Protein 5LQ6 (pdb70)

Radius of gyration: 16.01 Å; Cα contacts (8 Å, |Δi|>4): 354; chains: 1; bounding box: 42×37×43 Å

B-factor: mean 22.97, std 10.76, range [9.56, 71.54]

Solvent-accessible surface area: 10075 Å² total; per-residue (Å²): 74,35,137,71,0,84,68,68,15,66,32,194,132,58,95,126,134,46,37,98,25,10,130,139,0,96,107,22,14,29,63,146,167,25,72,140,96,11,46,91,89,23,0,64,97,0,1,160,65,0,84,83,17,6,3,4,3,0,0,0,5,5,0,1,87,60,40,74,27,19,0,16,24,176,60,67,19,24,20,0,3,106,8,1,14,36,88,96,8,120,94,19,206,51,31,110,30,4,53,76,0,47,153,53,0,59,71,53,33,99,110,144,151,78,33,21,0,0,0,6,0,74,38,1,70,8,81,186,127,21,89,28,92,5,1,0,0,0,3,10,1,31,59,210,134,120,186,53,66,15,11,2,0,3,2,84,44,102,97,53,25,15,5,54,48,133,78,2,89,143,40,29,61,118,46,20,70,6,52,0,4,22,60,157

InterPro domains:
  IPR008834 Salmonella plasmid virulence SpvD [NF011786] (1-216)
  IPR008834 Salmonella plasmid virulence SpvD [PF05563] (1-212)

Organism: Salmonella typhimurium (strain LT2 / SGSC1412 / ATCC 700720) (NCBI:txid99287)

Foldseek 3Di:
DVVQLVCVLPDPPDDVVCVVVSVQLVQFKFFDAADPQDDPVLLVVLLQLAEQQLLSALQSQLCVVVNHSTMHTCHDNQVSCCNSPVGRFDKDDWDQAVVRVFVVQLVCCVVPVDFKKKKWKQQFQDPPVGTHIGIWMWGWHDDPPDDTGIFTARSPVVVPRTDDSVRRRVRDDSPIIMMIGHHD

Secondary structure (DSSP, 8-state):
-HHHHHHHHT-S-S-GGGHHHHHHHHHHEEE----SS--HHHHHHHHHHH--HHHHHHHHHHHHHHTS--EEE---HHHHHHHHHSSPPPBPPPBS-HHHHHHHHHHHHHHH---EEEEEEEEEEETTTEEEEEEEEEEEE--TTS--EEEEE-TT-TT-SS--HHHHHTT--S---EEEE---

Sequence (184 aa):
SSQDIISRINSKNNINNNNDSNEVKRIKDALSIELYPQNLSRDNLKQQMARYVNNCVLLSSACLHYNIHHRQDILSSKLDSAIVDKIIIIFGHELNQSYSSLNSIDEVEKEILNNRYDIKRESSFIISAENYIAPIIGESRHDFNAVVIISSEYDKKPPYVQFIDSWKTSNILPSLQEIKKHFSSSGEFYVVRAYD

Structure (mmCIF, N/CA/C/O backbone):
data_5LQ6
#
_entry.id   5LQ6
#
_cell.length_a   43.700
_cell.length_b   51.810
_cell.length_c   47.270
_cell.angle_alpha   90.00
_cell.angle_beta   107.41
_cell.angle_gamma   90.00
#
_symmetry.space_group_name_H-M   'P 1 21 1'
#
loop_
_entity.id
_entity.type
_entity.pdbx_description
1 polymer 'Virulence protein vsdE'
2 non-polymer 'SODIUM ION'
3 water water
#
loop_
_atom_site.group_PDB
_atom_site.id
_atom_site.type_symbol
_atom_site.label_atom_id
_atom_site.label_alt_id
_atom_site.label_comp_id
_atom_site.label_asym_id
_atom_site.label_entity_id
_atom_site.label_seq_id
_atom_site.pdbx_PDB_ins_code
_atom_site.Cartn_x
_atom_site.Cartn_y
_atom_site.Cartn_z
_atom_site.occupancy
_atom_site.B_iso_or_equiv
_atom_site.auth_seq_id
_atom_site.auth_comp_id
_atom_site.auth_asym_id
_atom_site.auth_atom_id
_atom_site.pdbx_PDB_model_num
ATOM 1 N N . SER A 1 11 ? 26.785 44.346 7.923 1.00 39.34 8 SER A N 1
ATOM 2 C CA . SER A 1 11 ? 25.891 43.831 9.002 1.00 37.83 8 SER A CA 1
ATOM 3 C C . SER A 1 11 ? 26.305 42.466 9.532 1.00 35.16 8 SER A C 1
ATOM 4 O O . SER A 1 11 ? 26.268 42.242 10.748 1.00 36.90 8 SER A O 1
ATOM 7 N N . SER A 1 12 ? 26.630 41.515 8.649 1.00 33.31 9 SER A N 1
ATOM 8 C CA . SER A 1 12 ? 26.962 40.165 9.124 1.00 29.71 9 SER A CA 1
ATOM 9 C C . SER A 1 12 ? 28.239 40.191 9.970 1.00 29.82 9 SER A C 1
ATOM 10 O O . SER A 1 12 ? 28.396 39.380 10.857 1.00 28.37 9 SER A O 1
ATOM 13 N N . GLN A 1 13 ? 29.154 41.117 9.671 1.00 30.39 10 GLN A N 1
ATOM 14 C CA . GLN A 1 13 ? 30.334 41.259 10.507 1.00 31.75 10 GLN A CA 1
ATOM 15 C C . GLN A 1 13 ? 29.998 41.790 11.882 1.00 29.78 10 GLN A C 1
ATOM 16 O O . GLN A 1 13 ? 30.661 41.408 12.848 1.00 27.04 10 GLN A O 1
ATOM 22 N N . ASP A 1 14 ? 28.985 42.655 11.985 1.00 24.19 11 ASP A N 1
ATOM 23 C CA . ASP A 1 14 ? 28.465 43.054 13.318 1.00 24.07 11 ASP A CA 1
ATOM 24 C C . ASP A 1 14 ? 27.864 41.912 14.123 1.00 20.35 11 ASP A C 1
ATOM 25 O O . ASP A 1 14 ? 27.989 41.859 15.344 1.00 19.06 11 ASP A O 1
ATOM 30 N N . ILE A 1 15 ? 27.221 40.967 13.449 1.00 18.26 12 ILE A N 1
ATOM 31 C CA . ILE A 1 15 ? 26.755 39.725 14.099 1.00 17.88 12 ILE A CA 1
ATOM 32 C C . ILE A 1 15 ? 27.929 38.950 14.693 1.00 18.45 12 ILE A C 1
ATOM 33 O O . ILE A 1 15 ? 27.904 38.456 15.812 1.00 17.61 12 ILE A O 1
ATOM 38 N N . ILE A 1 16 ? 28.974 38.824 13.885 1.00 20.71 13 ILE A N 1
ATOM 39 C CA . ILE A 1 16 ? 30.165 38.094 14.306 1.00 20.78 13 ILE A CA 1
ATOM 40 C C . ILE A 1 16 ? 30.813 38.752 15.516 1.00 17.28 13 ILE A C 1
ATOM 41 O O . ILE A 1 16 ? 31.162 38.054 16.470 1.00 18.44 13 ILE A O 1
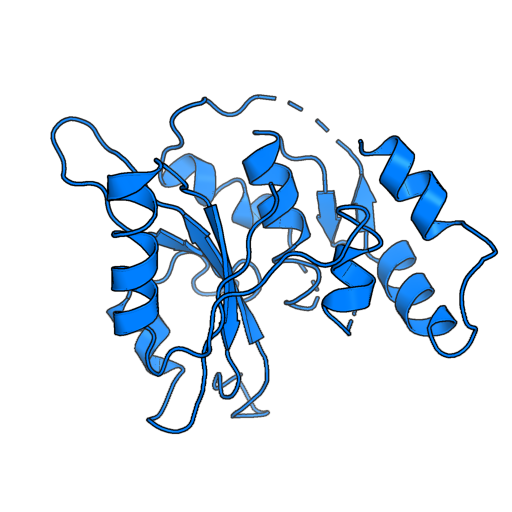ATOM 46 N N . SER A 1 17 ? 30.853 40.057 15.530 1.00 18.60 14 SER A N 1
ATOM 47 C CA . SER A 1 17 ? 31.438 40.763 16.666 1.00 17.90 14 SER A CA 1
ATOM 48 C C . SER A 1 17 ? 30.594 40.537 17.924 1.00 16.88 14 SER A C 1
ATOM 49 O O . SER A 1 17 ? 31.103 40.255 18.998 1.00 16.85 14 SER A O 1
ATOM 52 N N . ARG A 1 18 ? 29.279 40.650 17.773 1.00 15.45 15 ARG A N 1
ATOM 53 C CA . ARG A 1 18 ? 28.400 40.470 18.963 1.00 13.91 15 ARG A CA 1
ATOM 54 C C . ARG A 1 18 ? 28.438 39.081 19.528 1.00 16.35 15 ARG A C 1
ATOM 55 O O . ARG A 1 18 ? 28.531 38.890 20.733 1.00 17.09 15 ARG A O 1
ATOM 63 N N . ILE A 1 19 ? 28.378 38.079 18.647 1.00 15.64 16 ILE A N 1
ATOM 64 C CA . ILE A 1 19 ? 28.312 36.702 19.065 1.00 16.58 16 ILE A CA 1
ATOM 65 C C . ILE A 1 19 ? 29.599 36.223 19.759 1.00 17.91 16 ILE A C 1
ATOM 66 O O . ILE A 1 19 ? 29.591 35.341 20.614 1.00 21.21 16 ILE A O 1
ATOM 71 N N . ASN A 1 20 ? 30.730 36.8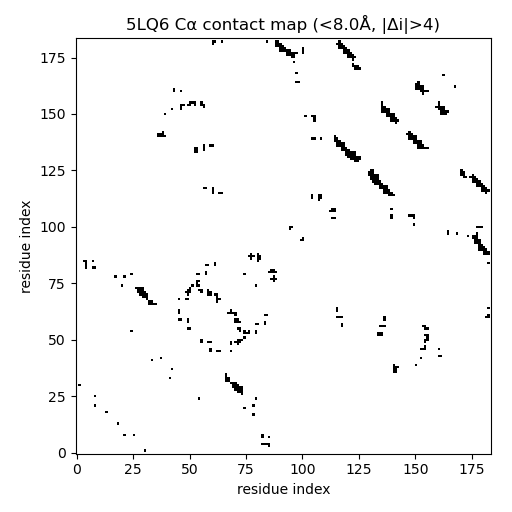56 19.429 1.00 16.44 17 ASN A N 1
ATOM 72 C CA . ASN A 1 20 ? 31.991 36.500 20.053 1.00 16.63 17 ASN A CA 1
ATOM 73 C C . ASN A 1 20 ? 32.413 37.406 21.207 1.00 17.71 17 ASN A C 1
ATOM 74 O O . ASN A 1 20 ? 33.482 37.240 21.785 1.00 18.89 17 ASN A O 1
ATOM 79 N N . SER A 1 21 ? 31.560 38.389 21.556 1.00 17.54 18 SER A N 1
ATOM 80 C CA . SER 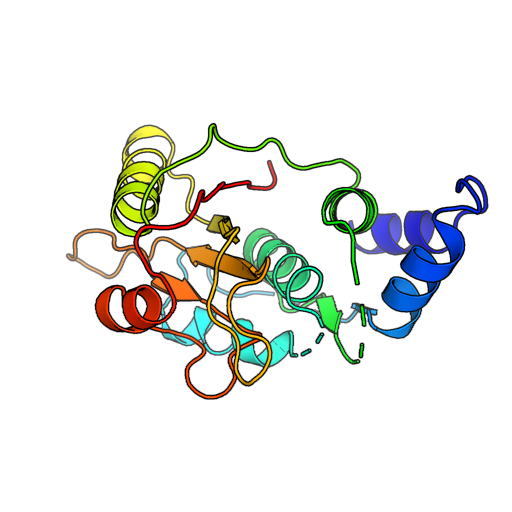A 1 21 ? 31.995 39.387 22.535 1.00 18.33 18 SER A CA 1
ATOM 81 C C . SER A 1 21 ? 32.069 38.841 23.955 1.00 19.30 18 SER A C 1
ATOM 82 O O . SER A 1 21 ? 31.377 37.914 24.296 1.00 19.21 18 SER A O 1
ATOM 85 N N . LYS A 1 22 ? 32.909 39.479 24.753 1.00 19.56 19 LYS A N 1
ATOM 86 C CA . LYS A 1 22 ? 33.109 39.045 26.124 1.00 22.13 19 LYS A CA 1
ATOM 87 C C . LYS A 1 22 ? 32.143 39.766 27.067 1.00 22.10 19 LYS A C 1
ATOM 88 O O . LYS A 1 22 ? 31.979 39.316 28.213 1.00 22.25 19 LYS A O 1
ATOM 94 N N . ASN A 1 23 ? 31.494 40.826 26.584 1.00 18.67 20 ASN A N 1
ATOM 95 C CA A ASN A 1 23 ? 30.545 41.654 27.341 0.53 18.28 20 ASN A CA 1
ATOM 96 C CA B ASN A 1 23 ? 30.579 41.620 27.374 0.47 19.03 20 ASN A CA 1
ATOM 97 C C . ASN A 1 23 ? 29.169 41.015 27.374 1.00 18.11 20 ASN A C 1
ATOM 98 O O . ASN A 1 23 ? 28.198 41.548 26.828 1.00 18.74 20 ASN A O 1
ATOM 107 N N . ILE A 1 24 ? 29.078 39.856 28.023 1.00 18.53 21 ILE A N 1
ATOM 108 C CA . ILE A 1 24 ? 27.857 39.078 28.083 1.00 19.66 21 ILE A CA 1
ATOM 109 C C . ILE A 1 24 ? 27.653 38.590 29.504 1.00 20.61 21 ILE A C 1
ATOM 110 O O . ILE A 1 24 ? 28.563 38.081 30.105 1.00 21.55 21 ILE A O 1
ATOM 115 N N . ASN A 1 25 ? 26.443 38.792 30.029 1.00 20.13 22 ASN A N 1
ATOM 116 C CA . ASN A 1 25 ? 26.081 38.249 31.329 1.00 22.46 22 ASN A CA 1
ATOM 117 C C . ASN A 1 25 ? 26.235 36.725 31.249 1.00 24.62 22 ASN A C 1
ATOM 118 O O . ASN A 1 25 ? 25.701 36.130 30.334 1.00 22.13 22 ASN A O 1
ATOM 123 N N . ASN A 1 26 ? 26.961 36.107 32.175 1.00 25.34 23 ASN A N 1
ATOM 124 C CA A ASN A 1 26 ? 27.155 34.668 32.034 0.43 29.93 23 ASN A CA 1
ATOM 125 C CA B ASN A 1 26 ? 27.167 34.654 32.143 0.57 30.03 23 ASN A CA 1
ATOM 126 C C . ASN A 1 26 ? 25.862 33.858 32.202 1.00 30.20 23 ASN A C 1
ATOM 127 O O . ASN A 1 26 ? 25.816 32.719 31.771 1.00 32.70 23 ASN A O 1
ATOM 136 N N . ASN A 1 27 ? 24.794 34.452 32.726 1.00 27.85 24 ASN A N 1
ATOM 137 C CA . ASN A 1 27 ? 23.457 33.799 32.644 1.00 29.24 24 ASN A CA 1
ATOM 138 C C . ASN A 1 27 ? 22.979 33.604 31.187 1.00 32.69 24 ASN A C 1
ATOM 139 O O . ASN A 1 27 ? 22.089 32.791 30.909 1.00 34.39 24 ASN A O 1
ATOM 144 N N . ASP A 1 28 ? 23.577 34.355 30.268 1.00 28.18 25 ASP A N 1
ATOM 145 C CA . ASP A 1 28 ? 23.256 34.269 28.838 1.00 29.02 25 ASP A CA 1
ATOM 146 C C . ASP A 1 28 ? 24.284 33.487 28.023 1.00 32.32 25 ASP A C 1
ATOM 147 O O . ASP A 1 28 ? 24.051 33.248 26.822 1.00 28.15 25 ASP A O 1
ATOM 152 N N . SER A 1 29 ? 25.383 33.088 28.659 1.00 33.19 26 SER A N 1
ATOM 153 C CA . SER A 1 29 ? 26.520 32.446 28.007 1.00 38.24 26 SER A CA 1
ATOM 154 C C . SER A 1 29 ? 26.166 31.179 27.235 1.00 38.51 26 SER A C 1
ATOM 155 O O . SER A 1 29 ? 26.577 31.019 26.074 1.00 38.41 26 SER A O 1
ATOM 158 N N . ASN A 1 30 ? 25.387 30.295 27.855 1.00 39.51 27 ASN A N 1
ATOM 159 C CA . ASN A 1 30 ? 25.134 29.013 27.221 1.00 45.66 27 ASN A CA 1
ATOM 160 C C . ASN A 1 30 ? 24.267 29.216 25.999 1.00 41.42 27 ASN A C 1
ATOM 161 O O . ASN A 1 30 ? 24.535 28.647 24.947 1.00 40.71 27 ASN A O 1
ATOM 166 N N . GLU A 1 31 ? 23.249 30.061 26.150 1.00 36.65 28 GLU A N 1
ATOM 167 C CA . GLU A 1 31 ? 22.392 30.463 25.062 1.00 34.82 28 GLU A CA 1
ATOM 168 C C . GLU A 1 31 ? 23.146 31.061 23.874 1.00 30.54 28 GLU A C 1
ATOM 169 O O . GLU A 1 31 ? 22.893 30.711 22.722 1.00 27.52 28 GLU A O 1
ATOM 175 N N . VAL A 1 32 ? 24.046 31.988 24.153 1.00 25.30 29 VAL A N 1
ATOM 176 C CA . VAL A 1 32 ? 24.854 32.583 23.096 1.00 24.61 29 VAL A CA 1
ATOM 177 C C . VAL A 1 32 ? 25.725 31.532 22.424 1.00 25.54 29 VAL A C 1
ATOM 178 O O . VAL A 1 32 ? 25.927 31.566 21.196 1.00 23.60 29 VAL A O 1
ATOM 182 N N . LYS A 1 33 ? 26.247 30.597 23.232 1.00 27.91 30 LYS A N 1
ATOM 183 C CA . LYS A 1 33 ? 27.005 29.479 22.678 1.00 31.12 30 LYS A CA 1
ATOM 184 C C . LYS A 1 33 ? 26.183 28.571 21.774 1.00 26.85 30 LYS A C 1
ATOM 185 O O . LYS A 1 33 ? 26.666 28.168 20.698 1.00 28.67 30 LYS A O 1
ATOM 191 N N . ARG A 1 34 ? 24.980 28.229 22.202 1.00 27.19 31 ARG A N 1
ATOM 192 C CA . ARG A 1 34 ? 24.059 27.446 21.367 1.00 30.31 31 ARG A CA 1
ATOM 193 C C . ARG A 1 34 ? 23.764 28.171 20.056 1.00 29.33 31 ARG A C 1
ATOM 194 O O . ARG A 1 34 ? 23.776 27.565 18.963 1.00 28.35 31 ARG A O 1
ATOM 202 N N . ILE A 1 35 ? 23.571 29.490 20.141 1.00 26.25 32 ILE A N 1
ATOM 203 C CA . ILE A 1 35 ? 23.372 30.262 18.928 1.00 23.94 32 ILE A CA 1
ATOM 204 C C . ILE A 1 35 ? 24.591 30.243 18.020 1.00 23.90 32 ILE A C 1
ATOM 205 O O . ILE A 1 35 ? 24.466 30.021 16.795 1.00 24.28 32 ILE A O 1
ATOM 210 N N . LYS A 1 36 ? 25.780 30.479 18.581 1.00 22.79 33 LYS A N 1
ATOM 211 C CA . LYS A 1 36 ? 27.026 30.500 17.814 1.00 26.68 33 LYS A CA 1
ATOM 212 C C . LYS A 1 36 ? 27.282 29.169 17.124 1.00 26.84 33 LYS A C 1
ATOM 213 O O . LYS A 1 36 ? 27.760 29.147 15.989 1.00 29.46 33 LYS A O 1
ATOM 219 N N . ASP A 1 37 ? 27.000 28.092 17.824 1.00 25.01 34 ASP A N 1
ATOM 220 C CA . ASP A 1 37 ? 27.178 26.759 17.269 1.00 31.45 34 ASP A CA 1
ATOM 221 C C . ASP A 1 37 ? 26.256 26.498 16.070 1.00 30.98 34 ASP A C 1
ATOM 222 O O . ASP A 1 37 ? 26.647 25.828 15.099 1.00 31.97 34 ASP A O 1
ATOM 227 N N . ALA A 1 38 ? 25.022 26.996 16.174 1.00 28.69 35 ALA A N 1
ATOM 228 C CA . ALA A 1 38 ? 24.020 26.724 15.154 1.00 26.08 35 ALA A CA 1
ATOM 229 C C . ALA A 1 38 ? 24.136 27.643 13.959 1.00 25.07 35 ALA A C 1
ATOM 230 O O . ALA A 1 38 ? 23.773 27.276 12.859 1.00 28.11 35 ALA A O 1
ATOM 232 N N . LEU A 1 39 ? 24.577 28.855 14.158 1.00 22.41 36 LEU A N 1
ATOM 233 C CA . LEU A 1 39 ? 24.437 29.866 13.111 1.00 23.07 36 LEU A CA 1
ATOM 234 C C . LEU A 1 39 ? 25.519 29.776 12.078 1.00 25.12 36 LEU A C 1
ATOM 235 O O . LEU A 1 39 ? 26.695 29.633 12.438 1.00 29.18 36 LEU A O 1
ATOM 240 N N . SER A 1 40 ? 25.145 29.774 10.796 1.00 23.98 37 SER A N 1
ATOM 241 C CA . SER A 1 40 ? 26.046 29.916 9.659 1.00 27.18 37 SER A CA 1
ATOM 242 C C . SER A 1 40 ? 25.831 31.232 8.913 1.00 27.36 37 SER A C 1
ATOM 243 O O . SER A 1 40 ? 24.681 31.661 8.663 1.00 21.82 37 SER A O 1
ATOM 246 N N . ILE A 1 41 ? 26.924 31.821 8.457 1.00 24.71 38 ILE A N 1
ATOM 247 C CA . ILE A 1 41 ? 26.927 33.024 7.682 1.00 27.74 38 ILE A CA 1
ATOM 248 C C . ILE A 1 41 ? 27.584 32.715 6.364 1.00 33.77 38 ILE A C 1
ATOM 249 O O . ILE A 1 41 ? 28.765 32.319 6.319 1.00 30.57 38 ILE A O 1
ATOM 254 N N . GLU A 1 42 ? 26.829 32.849 5.284 1.00 31.47 39 GLU A N 1
ATOM 255 C CA . GLU A 1 42 ? 27.377 32.701 3.952 1.00 38.07 39 GLU A CA 1
ATOM 256 C C . GLU A 1 42 ? 27.765 34.077 3.434 1.00 43.41 39 GLU A C 1
ATOM 257 O O . GLU A 1 42 ? 26.871 34.924 3.264 1.00 45.40 39 GLU A O 1
ATOM 263 N N . LEU A 1 48 ? 21.223 38.622 -5.484 1.00 39.27 45 LEU A N 1
ATOM 264 C CA . LEU A 1 48 ? 20.070 38.973 -4.665 1.00 38.43 45 LEU A CA 1
ATOM 265 C C . LEU A 1 48 ? 18.769 38.359 -5.175 1.00 37.23 45 LEU A C 1
ATOM 266 O O . LEU A 1 48 ? 18.589 38.144 -6.379 1.00 37.69 45 LEU A O 1
ATOM 271 N N . TYR A 1 49 ? 17.840 38.105 -4.256 1.00 26.24 46 TYR A N 1
ATOM 272 C CA . TYR A 1 49 ? 16.448 37.982 -4.627 1.00 22.21 46 TYR A CA 1
ATOM 273 C C . TYR A 1 49 ? 15.897 39.333 -5.109 1.00 23.03 46 TYR A C 1
ATOM 274 O O . TYR A 1 49 ? 16.360 40.413 -4.694 1.00 22.69 46 TYR A O 1
ATOM 283 N N . PRO A 1 50 ? 14.838 39.285 -5.938 1.00 23.44 47 PRO A N 1
ATOM 284 C CA . PRO A 1 50 ? 14.202 40.511 -6.401 1.00 23.14 47 PRO A CA 1
ATOM 285 C C . PRO A 1 50 ? 13.619 41.377 -5.288 1.00 24.92 47 PRO A C 1
ATOM 286 O O . PRO A 1 50 ? 13.287 40.876 -4.203 1.00 25.40 47 PRO A O 1
ATOM 290 N N . GLN A 1 51 ? 13.472 42.657 -5.549 1.00 23.85 48 GLN A N 1
ATOM 291 C CA . GLN A 1 51 ? 12.814 43.571 -4.632 1.00 28.83 48 GLN A CA 1
ATOM 292 C C . GLN A 1 51 ? 11.389 43.150 -4.356 1.00 27.78 48 GLN A C 1
ATOM 293 O O . GLN A 1 51 ? 10.954 43.197 -3.219 1.00 27.81 48 GLN A O 1
ATOM 299 N N . ASN A 1 52 ? 10.664 42.760 -5.397 1.00 21.93 49 ASN A N 1
ATOM 300 C CA . ASN A 1 52 ? 9.314 42.227 -5.239 1.00 24.22 49 ASN A CA 1
ATOM 301 C C . ASN A 1 52 ? 9.372 40.700 -5.192 1.00 22.47 49 ASN A C 1
ATOM 302 O O . ASN A 1 52 ? 9.525 40.045 -6.212 1.00 25.45 49 ASN A O 1
ATOM 307 N N . LEU A 1 53 ? 9.284 40.143 -3.996 1.00 20.73 50 LEU A N 1
ATOM 308 C CA . LEU A 1 53 ? 9.408 38.712 -3.821 1.00 19.06 50 LEU A CA 1
ATOM 309 C C . LEU A 1 53 ? 8.212 37.967 -4.356 1.00 21.08 50 LEU A C 1
ATOM 310 O O . LEU A 1 53 ? 7.073 38.445 -4.341 1.00 25.38 50 LEU A O 1
ATOM 315 N N . SER A 1 54 ? 8.471 36.788 -4.819 1.00 18.78 51 SER A N 1
ATOM 316 C CA . SER A 1 54 ? 7.430 35.910 -5.222 1.00 19.56 51 SER A CA 1
ATOM 317 C C . SER A 1 54 ? 7.229 34.865 -4.131 1.00 17.33 51 SER A C 1
ATOM 318 O O . SER A 1 54 ? 8.084 34.649 -3.241 1.00 16.77 51 SER A O 1
ATOM 321 N N . ARG A 1 55 ? 6.122 34.149 -4.223 1.00 16.69 52 ARG A N 1
ATOM 322 C CA . ARG A 1 55 ? 5.873 33.069 -3.293 1.00 14.86 52 ARG A CA 1
ATOM 323 C C . ARG A 1 55 ? 6.939 32.004 -3.403 1.00 16.69 52 ARG A C 1
ATOM 324 O O . ARG A 1 55 ? 7.409 31.436 -2.423 1.00 16.81 52 ARG A O 1
ATOM 332 N N . ASP A 1 56 ? 7.359 31.707 -4.634 1.00 16.68 53 ASP A N 1
ATOM 333 C CA . ASP A 1 56 ? 8.391 30.730 -4.842 1.00 18.00 53 ASP A CA 1
ATOM 334 C C . ASP A 1 56 ? 9.742 31.181 -4.248 1.00 17.68 53 ASP A C 1
ATOM 335 O O . ASP A 1 56 ? 10.495 30.367 -3.713 1.00 17.54 53 ASP A O 1
ATOM 340 N N . ASN A 1 57 ? 10.057 32.453 -4.338 1.00 16.42 54 ASN A N 1
ATOM 341 C CA . ASN A 1 57 ? 11.225 33.004 -3.652 1.00 17.12 54 ASN A CA 1
ATOM 342 C C . ASN A 1 57 ? 11.174 32.671 -2.174 1.00 16.66 54 ASN A C 1
ATOM 343 O O . ASN A 1 57 ? 12.173 32.233 -1.577 1.00 17.57 54 ASN A O 1
ATOM 348 N N . LEU A 1 58 ? 10.028 32.948 -1.565 1.00 15.53 55 LEU A N 1
ATOM 349 C CA . LEU A 1 58 ? 9.894 32.675 -0.137 1.00 16.03 55 LEU A CA 1
ATOM 350 C C . LEU A 1 58 ? 10.069 31.212 0.223 1.00 15.09 55 LEU A C 1
ATOM 351 O O . LEU A 1 58 ? 10.596 30.888 1.267 1.00 15.88 55 LEU A O 1
ATOM 356 N N . LYS A 1 59 ? 9.579 30.310 -0.624 1.00 16.34 56 LYS A N 1
ATOM 357 C CA . LYS A 1 59 ? 9.787 28.909 -0.373 1.00 16.43 56 LYS A CA 1
ATOM 358 C C . LYS A 1 59 ? 11.271 28.598 -0.341 1.00 17.03 56 LYS A C 1
ATOM 359 O O . LYS A 1 59 ? 11.754 27.874 0.535 1.00 17.20 56 LYS A O 1
ATOM 365 N N . GLN A 1 60 ? 12.014 29.100 -1.330 1.00 16.25 57 GLN A N 1
ATOM 366 C CA A GLN A 1 60 ? 13.451 28.848 -1.389 0.49 17.86 57 GLN A CA 1
ATOM 367 C CA B GLN A 1 60 ? 13.433 28.807 -1.370 0.51 17.87 57 GLN A CA 1
ATOM 368 C C . GLN A 1 60 ? 14.177 29.401 -0.160 1.00 17.43 57 GLN A C 1
ATOM 369 O O . GLN A 1 60 ? 15.062 28.779 0.386 1.00 17.23 57 GLN A O 1
ATOM 380 N N . MET A 1 61 ? 13.766 30.590 0.252 1.00 15.74 58 MET A N 1
ATOM 381 C CA . MET A 1 61 ? 14.375 31.241 1.428 1.00 15.62 58 MET A CA 1
ATOM 382 C C . MET A 1 61 ? 14.087 30.474 2.710 1.00 15.08 58 MET A C 1
ATOM 383 O O . MET A 1 61 ? 14.955 30.313 3.577 1.00 15.17 58 MET A O 1
ATOM 388 N N . ALA A 1 62 ? 12.872 29.968 2.848 1.00 14.84 59 ALA A N 1
ATOM 389 C CA . ALA A 1 62 ? 12.512 29.168 4.022 1.00 14.61 59 ALA A CA 1
ATOM 390 C C . ALA A 1 62 ? 13.250 27.853 4.073 1.00 16.86 59 ALA A C 1
ATOM 391 O O . ALA A 1 62 ? 13.656 27.398 5.122 1.00 18.06 59 ALA A O 1
ATOM 393 N N . ARG A 1 63 ? 13.446 27.231 2.895 1.00 17.32 60 ARG A N 1
ATOM 394 C CA . ARG A 1 63 ? 14.252 26.014 2.862 1.00 18.97 60 ARG A CA 1
ATOM 395 C C . ARG A 1 63 ? 15.698 26.279 3.238 1.00 18.99 60 ARG A C 1
ATOM 396 O O . ARG A 1 63 ? 16.299 25.456 3.903 1.00 20.51 60 ARG A O 1
ATOM 404 N N . TYR A 1 64 ? 16.241 27.404 2.792 1.00 17.51 61 TYR A N 1
ATOM 405 C CA . TYR A 1 64 ? 17.643 27.770 3.029 1.00 18.76 61 TYR A CA 1
ATOM 406 C C . TYR A 1 64 ? 17.975 27.832 4.517 1.00 21.09 61 TYR A C 1
ATOM 407 O O . TYR A 1 64 ? 19.001 27.316 4.968 1.00 19.19 61 TYR A O 1
ATOM 416 N N . VAL A 1 65 ? 17.109 28.477 5.305 1.00 16.44 62 VAL A N 1
ATOM 417 C CA . VAL A 1 65 ? 17.473 28.674 6.691 1.00 17.84 62 VAL A CA 1
ATOM 418 C C . VAL A 1 65 ? 17.549 27.446 7.531 1.00 18.69 62 VAL A C 1
ATOM 419 O O . VAL A 1 65 ? 18.236 27.431 8.564 1.00 18.83 62 VAL A O 1
ATOM 423 N N . ASN A 1 66 ? 16.815 26.390 7.154 1.00 17.50 63 ASN A N 1
ATOM 424 C CA . ASN A 1 66 ? 16.732 25.201 7.987 1.00 19.44 63 ASN A CA 1
ATOM 425 C C . ASN A 1 66 ? 17.617 24.103 7.410 1.00 25.38 63 ASN A C 1
ATOM 426 O O . ASN A 1 66 ? 17.172 23.486 6.464 1.00 26.69 63 ASN A O 1
ATOM 431 N N . ASN A 1 75 ? 15.738 25.284 16.076 1.00 22.32 72 ASN A N 1
ATOM 432 C CA . ASN A 1 75 ? 15.032 26.122 17.003 1.00 18.60 72 ASN A CA 1
ATOM 433 C C . ASN A 1 75 ? 14.229 27.217 16.235 1.00 14.79 72 ASN A C 1
ATOM 434 O O . ASN A 1 75 ? 14.797 27.967 15.458 1.00 15.19 72 ASN A O 1
ATOM 439 N N . CYS A 1 76 ? 12.939 27.294 16.524 1.00 14.00 73 CYS A N 1
ATOM 440 C CA . CYS A 1 76 ? 12.056 28.165 15.742 1.00 14.07 73 CYS A CA 1
ATOM 441 C C . CYS A 1 76 ? 12.350 29.651 15.928 1.00 14.13 73 CYS A C 1
ATOM 442 O O . CYS A 1 76 ? 12.180 30.458 14.981 1.00 12.69 73 CYS A O 1
ATOM 445 N N . VAL A 1 77 ? 12.842 30.048 17.100 1.00 13.49 74 VAL A N 1
ATOM 446 C CA . VAL A 1 77 ? 13.161 31.461 17.348 1.00 12.53 74 VAL A CA 1
ATOM 447 C C . VAL A 1 77 ? 14.372 31.839 16.500 1.00 12.36 74 VAL A C 1
ATOM 448 O O . VAL A 1 77 ? 14.399 32.876 15.824 1.00 12.63 74 VAL A O 1
ATOM 452 N N . LEU A 1 78 ? 15.387 30.974 16.486 1.00 13.28 75 LEU A N 1
ATOM 453 C CA . LEU A 1 78 ? 16.538 31.272 15.649 1.00 13.76 75 LEU A CA 1
ATOM 454 C C . LEU A 1 78 ? 16.243 31.241 14.169 1.00 12.12 75 LEU A C 1
ATOM 455 O O . LEU A 1 78 ? 16.645 32.147 13.409 1.00 12.84 75 LEU A O 1
ATOM 460 N N . LEU A 1 79 ? 15.509 30.208 13.758 1.00 12.79 76 LEU A N 1
ATOM 461 C CA . LEU A 1 79 ? 15.137 30.073 12.351 1.00 12.24 76 LEU A CA 1
ATOM 462 C C . LEU A 1 79 ? 14.382 31.283 11.836 1.00 12.07 76 LEU A C 1
ATOM 463 O O . LEU A 1 79 ? 14.633 31.801 10.766 1.00 13.5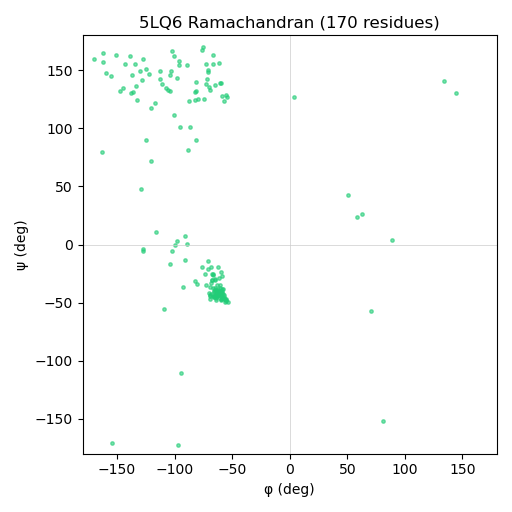1 76 LEU A O 1
ATOM 468 N N . SER A 1 80 ? 13.394 31.715 12.618 1.00 11.89 77 SER A N 1
ATOM 469 C CA A SER A 1 80 ? 12.558 32.821 12.176 0.74 11.64 77 SER A CA 1
ATOM 470 C CA B SER A 1 80 ? 12.549 32.812 12.174 0.26 11.95 77 SER A CA 1
ATOM 471 C C . SER A 1 80 ? 13.315 34.120 12.084 1.00 11.99 77 SER A C 1
ATOM 472 O O . SER A 1 80 ? 13.058 34.945 11.224 1.00 11.00 77 SER A O 1
ATOM 477 N N . ALA A 1 81 ? 14.274 34.331 13.007 1.00 12.09 78 ALA A N 1
ATOM 478 C CA . ALA A 1 81 ? 15.100 35.522 12.971 1.00 12.40 78 ALA A CA 1
ATOM 479 C C . ALA A 1 81 ? 16.069 35.505 11.791 1.00 12.17 78 ALA A C 1
ATOM 480 O O . ALA A 1 81 ? 16.234 36.513 11.094 1.00 12.89 78 ALA A O 1
ATOM 482 N N . CYS A 1 82 ? 16.657 34.374 11.520 1.00 13.32 79 CYS A N 1
ATOM 483 C CA . CYS A 1 82 ? 17.506 34.160 10.339 1.00 14.18 79 CYS A CA 1
ATOM 484 C C . CYS A 1 82 ? 16.737 34.488 9.059 1.00 13.38 79 CYS A C 1
ATOM 485 O O . CYS A 1 82 ? 17.179 35.203 8.189 1.00 13.21 79 CYS A O 1
ATOM 488 N N . LEU A 1 83 ? 15.534 33.916 8.961 1.00 12.95 80 LEU A N 1
ATOM 489 C CA . LEU A 1 83 ? 14.735 34.149 7.769 1.00 13.67 80 LEU A CA 1
ATOM 490 C C . LEU A 1 83 ? 14.382 35.602 7.640 1.00 11.77 80 LEU A C 1
ATOM 491 O O . LEU A 1 83 ? 14.391 36.170 6.555 1.00 12.20 80 LEU A O 1
ATOM 496 N N . HIS A 1 84 ? 13.974 36.252 8.739 1.00 11.59 81 HIS A N 1
ATOM 497 C CA . HIS A 1 84 ? 13.663 37.675 8.702 1.00 11.14 81 HIS A CA 1
ATOM 498 C C . HIS A 1 84 ? 14.817 38.541 8.210 1.00 12.29 81 HIS A C 1
ATOM 499 O O . HIS A 1 84 ? 14.648 39.480 7.441 1.00 13.31 81 HIS A O 1
ATOM 506 N N . TYR A 1 85 ? 15.984 38.231 8.738 1.00 12.83 82 TYR A N 1
ATOM 507 C CA . TYR A 1 85 ? 17.193 38.907 8.304 1.00 13.17 82 TYR A CA 1
ATOM 508 C C . TYR A 1 85 ? 17.464 38.714 6.812 1.00 13.27 82 TYR A C 1
ATOM 509 O O . TYR A 1 85 ? 17.760 39.681 6.114 1.00 14.89 82 TYR A O 1
ATOM 518 N N . ASN A 1 86 ? 17.386 37.485 6.344 1.00 13.43 83 ASN A N 1
ATOM 519 C CA . ASN A 1 86 ? 17.618 37.160 4.921 1.00 14.98 83 ASN A CA 1
ATOM 520 C C . ASN A 1 86 ? 16.599 37.895 4.035 1.00 15.76 83 ASN A C 1
ATOM 521 O O . ASN A 1 86 ? 16.935 38.456 2.996 1.00 16.30 83 ASN A O 1
ATOM 526 N N . ILE A 1 87 ? 15.327 37.910 4.440 1.00 13.59 84 ILE A N 1
ATOM 527 C CA . ILE A 1 87 ? 14.351 38.620 3.668 1.00 15.34 84 ILE A CA 1
ATOM 528 C C . ILE A 1 87 ? 14.682 40.105 3.597 1.00 15.68 84 ILE A C 1
ATOM 529 O O . ILE A 1 87 ? 14.631 40.717 2.511 1.00 16.29 84 ILE A O 1
ATOM 534 N N . HIS A 1 88 ? 15.071 40.703 4.729 1.00 14.90 85 HIS A N 1
ATOM 535 C CA . HIS A 1 88 ? 15.380 42.113 4.770 1.00 15.40 85 HIS A CA 1
ATOM 536 C C . HIS A 1 88 ? 16.512 42.447 3.752 1.00 16.85 85 HIS A C 1
ATOM 537 O O . HIS A 1 88 ? 16.444 43.477 3.098 1.00 18.47 85 HIS A O 1
ATOM 544 N N . HIS A 1 89 ? 17.518 41.590 3.704 1.00 15.62 86 HIS A N 1
ATOM 545 C CA . HIS A 1 89 ? 18.702 41.833 2.845 1.00 18.40 86 HIS A CA 1
ATOM 546 C C . HIS A 1 89 ? 18.531 41.268 1.474 1.00 20.88 86 HIS A C 1
ATOM 547 O O . HIS A 1 89 ? 19.432 41.405 0.632 1.00 22.94 86 HIS A O 1
ATOM 554 N N . ARG A 1 90 ? 17.391 40.649 1.202 1.00 18.63 87 ARG A N 1
ATOM 555 C CA . ARG A 1 90 ? 17.127 39.983 -0.063 1.00 19.58 87 ARG A CA 1
ATOM 556 C C . ARG A 1 90 ? 18.237 39.044 -0.449 1.00 21.32 87 ARG A C 1
ATOM 557 O O . ARG A 1 90 ? 18.630 38.942 -1.628 1.00 21.32 87 ARG A O 1
ATOM 565 N N . GLN A 1 91 ? 18.733 38.291 0.523 1.00 20.70 88 GLN A N 1
ATOM 566 C CA . GLN A 1 91 ? 19.821 37.385 0.286 1.00 20.77 88 GLN A CA 1
ATOM 567 C C . GLN A 1 91 ? 19.836 36.253 1.263 1.00 20.15 88 GLN A C 1
ATOM 568 O O . GLN A 1 91 ? 19.529 36.458 2.438 1.00 19.74 88 GLN A O 1
ATOM 574 N N . ASP A 1 92 ? 20.246 35.069 0.811 1.00 19.65 89 ASP A N 1
ATOM 575 C CA . ASP A 1 92 ? 20.377 33.901 1.661 1.00 18.67 89 ASP A CA 1
ATOM 576 C C . ASP A 1 92 ? 21.698 33.953 2.415 1.00 20.92 89 ASP A C 1
ATOM 577 O O . ASP A 1 92 ? 22.711 33.481 1.914 1.00 22.22 89 ASP A O 1
ATOM 582 N N . ILE A 1 93 ? 21.705 34.554 3.591 1.00 17.80 90 ILE A N 1
ATOM 583 C CA . ILE A 1 93 ? 22.963 34.807 4.389 1.00 19.57 90 ILE A CA 1
ATOM 584 C C . ILE A 1 93 ? 23.042 33.953 5.605 1.00 21.54 90 ILE A C 1
ATOM 585 O O . ILE A 1 93 ? 23.996 33.222 5.805 1.00 19.25 90 ILE A O 1
ATOM 590 N N . LEU A 1 94 ? 22.007 34.000 6.475 1.00 16.55 91 LEU A N 1
ATOM 591 C CA . LEU A 1 94 ? 21.996 33.255 7.704 1.00 17.45 91 LEU A CA 1
ATOM 592 C C . LEU A 1 94 ? 21.227 31.958 7.619 1.00 17.37 91 LEU A C 1
ATOM 593 O O . LEU A 1 94 ? 20.187 31.896 6.951 1.00 16.91 91 LEU A O 1
ATOM 598 N N . SER A 1 95 ? 21.711 30.919 8.287 1.00 17.26 92 SER A N 1
ATOM 599 C CA . SER A 1 95 ? 21.017 29.664 8.379 1.00 18.25 92 SER A CA 1
ATOM 600 C C . SER A 1 95 ? 21.383 28.973 9.672 1.00 18.66 92 SER A C 1
ATOM 601 O O . SER A 1 95 ? 22.352 29.377 10.333 1.00 20.21 92 SER A O 1
ATOM 604 N N . SER A 1 96 ? 20.589 27.990 10.062 1.00 21.07 93 SER A N 1
ATOM 605 C CA . SER A 1 96 ? 20.867 27.183 11.202 1.00 25.73 93 SER A CA 1
ATOM 606 C C . SER A 1 96 ? 21.393 25.816 10.728 1.00 33.26 93 SER A C 1
ATOM 607 O O . SER A 1 96 ? 20.840 25.200 9.797 1.00 33.21 93 SER A O 1
ATOM 610 N N . LYS A 1 97 ? 22.492 25.382 11.336 1.00 35.92 94 LYS A N 1
ATOM 611 C CA . LYS A 1 97 ? 23.017 24.022 11.116 1.00 46.76 94 LYS A CA 1
ATOM 612 C C . LYS A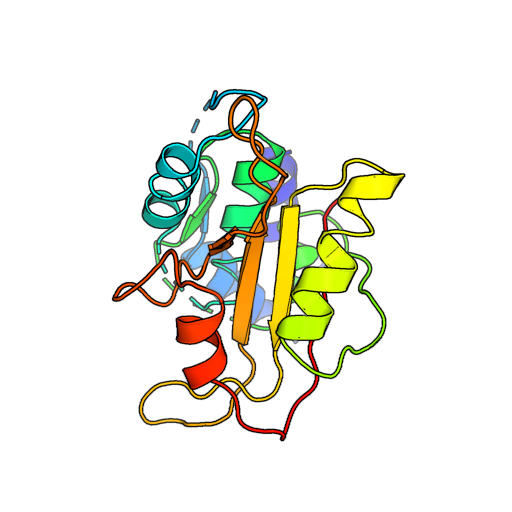 1 97 ? 22.963 23.241 12.413 1.00 45.74 94 LYS A C 1
ATOM 613 O O . LYS A 1 97 ? 21.881 22.907 12.885 1.00 49.46 94 LYS A O 1
ATOM 619 N N . LEU A 1 106 ? 15.481 29.171 23.539 1.00 34.99 103 LEU A N 1
ATOM 620 C CA . LEU A 1 106 ? 16.094 30.443 23.167 1.00 31.59 103 LEU A CA 1
ATOM 621 C C . LEU A 1 106 ? 15.191 31.663 23.356 1.00 31.28 103 LEU A C 1
ATOM 622 O O . LEU A 1 106 ? 14.063 31.708 22.886 1.00 31.83 103 LEU A O 1
ATOM 627 N N . ASP A 1 107 ? 15.741 32.669 24.024 1.00 29.39 104 ASP A N 1
ATOM 628 C CA . ASP A 1 107 ? 15.075 33.946 24.267 1.00 30.45 104 ASP A CA 1
ATOM 629 C C . ASP A 1 107 ? 15.195 34.779 23.004 1.00 26.61 104 ASP A C 1
ATOM 630 O O . ASP A 1 107 ? 16.311 35.008 22.479 1.00 23.96 104 ASP A O 1
ATOM 635 N N . SER A 1 108 ? 14.059 35.231 22.497 1.00 24.96 105 SER A N 1
ATOM 636 C CA . SER A 1 108 ? 14.039 36.066 21.309 1.00 24.42 105 SER A CA 1
ATOM 637 C C . SER A 1 108 ? 14.794 37.369 21.519 1.00 22.48 105 SER A C 1
ATOM 638 O O . SER A 1 108 ? 15.290 37.931 20.549 1.00 20.67 105 SER A O 1
ATOM 641 N N . ALA A 1 109 ? 14.848 37.876 22.754 1.00 21.45 106 ALA A N 1
ATOM 642 C CA . ALA A 1 109 ? 15.599 39.108 23.031 1.00 22.15 106 ALA A CA 1
ATOM 643 C C . ALA A 1 109 ? 17.107 38.899 22.760 1.00 19.99 106 ALA A C 1
ATOM 644 O O . ALA A 1 109 ? 17.763 39.731 22.136 1.00 20.48 106 ALA A O 1
ATOM 646 N N . ILE A 1 110 ? 17.644 37.786 23.257 1.00 19.33 107 ILE A N 1
ATOM 647 C CA . ILE A 1 110 ? 19.050 37.468 23.024 1.00 18.32 107 ILE A CA 1
ATOM 648 C C . ILE A 1 110 ? 19.281 37.220 21.547 1.00 16.76 107 ILE A C 1
ATOM 649 O O . ILE A 1 110 ? 20.235 37.731 20.945 1.00 15.28 107 ILE A O 1
ATOM 654 N N . VAL A 1 111 ? 18.375 36.470 20.906 1.00 15.91 108 VAL A N 1
ATOM 655 C CA . VAL A 1 111 ? 18.545 36.223 19.491 1.00 14.41 108 VAL A CA 1
ATOM 656 C C . VAL A 1 111 ? 18.499 37.526 18.699 1.00 13.76 108 VAL A C 1
ATOM 657 O O . VAL A 1 111 ? 19.316 37.739 17.792 1.00 13.49 108 VAL A O 1
ATOM 661 N N . ASP A 1 112 ? 17.570 38.416 19.016 1.00 14.49 109 ASP A N 1
ATOM 662 C CA . ASP A 1 112 ? 17.454 39.652 18.307 1.00 13.70 109 ASP A CA 1
ATOM 663 C C . ASP A 1 112 ? 18.700 40.552 18.534 1.00 12.29 109 ASP A C 1
ATOM 664 O O . ASP A 1 112 ? 19.194 41.187 17.616 1.00 13.81 109 ASP A O 1
ATOM 669 N N . LYS A 1 113 ? 19.177 40.584 19.782 1.00 13.32 110 LYS A N 1
ATOM 670 C CA . LYS A 1 113 ? 20.355 41.382 20.085 1.00 13.97 110 LYS A CA 1
ATOM 671 C C . LYS A 1 113 ? 21.551 40.919 19.240 1.00 13.67 110 LYS A C 1
ATOM 672 O O . LYS A 1 113 ? 22.313 41.727 18.734 1.00 13.50 110 LYS A O 1
ATOM 678 N N . ILE A 1 114 ? 21.689 39.602 19.069 1.00 12.89 111 ILE A N 1
ATOM 679 C CA A ILE A 1 114 ? 22.822 39.086 18.274 0.57 14.29 111 ILE A CA 1
ATOM 680 C CA B ILE A 1 114 ? 22.808 39.048 18.270 0.43 14.23 111 ILE A CA 1
ATOM 681 C C . ILE A 1 114 ? 22.632 39.374 16.779 1.00 14.25 111 ILE A C 1
ATOM 682 O O . ILE A 1 114 ? 23.504 39.893 16.144 1.00 14.38 111 ILE A O 1
ATOM 691 N N . ILE A 1 115 ? 21.466 39.008 16.228 1.00 13.25 112 ILE A N 1
ATOM 692 C CA A ILE A 1 115 ? 21.284 39.096 14.776 0.51 13.79 112 ILE A CA 1
ATOM 693 C CA B ILE A 1 115 ? 21.242 39.077 14.777 0.49 13.88 112 ILE A CA 1
ATOM 694 C C . ILE A 1 115 ? 21.047 40.520 14.302 1.00 13.85 112 ILE A C 1
ATOM 695 O O . ILE A 1 115 ? 21.585 40.935 13.306 1.00 15.92 112 ILE A O 1
ATOM 704 N N . PHE A 1 116 ? 20.239 41.282 15.026 1.00 13.87 113 PHE A N 1
ATOM 705 C CA . PHE A 1 116 ? 19.861 42.634 14.599 1.00 14.04 113 PHE A CA 1
ATOM 706 C C . PHE A 1 116 ? 20.558 43.753 15.335 1.00 15.12 113 PHE A C 1
ATOM 707 O O . PHE A 1 116 ? 20.591 44.879 14.823 1.00 18.93 113 PHE A O 1
ATOM 715 N N . GLY A 1 117 ? 21.161 43.443 16.483 1.00 14.49 114 GLY A N 1
ATOM 716 C CA . GLY A 1 117 ? 21.839 44.449 17.278 1.00 14.48 114 GLY A CA 1
ATOM 717 C C . GLY A 1 117 ? 20.980 45.168 18.278 1.00 16.72 114 GLY A C 1
ATOM 718 O O . GLY A 1 117 ? 21.467 46.121 18.966 1.00 18.45 114 GLY A O 1
ATOM 719 N N . HIS A 1 118 ? 19.717 44.768 18.400 1.00 16.95 115 HIS A N 1
ATOM 720 C CA . HIS A 1 118 ? 18.774 45.287 19.386 1.00 18.47 115 HIS A CA 1
ATOM 721 C C . HIS A 1 118 ? 17.550 44.424 19.356 1.00 19.04 115 HIS A C 1
ATOM 722 O O . HIS A 1 118 ? 17.321 43.700 18.370 1.00 16.49 115 HIS A O 1
ATOM 729 N N . GLU A 1 119 ? 16.771 44.474 20.437 1.00 21.90 116 GLU A N 1
ATOM 730 C CA . GLU A 1 119 ? 15.452 43.826 20.466 1.00 21.40 116 GLU A CA 1
ATOM 731 C C . GLU A 1 119 ? 14.542 44.503 19.473 1.00 23.39 116 GLU A C 1
ATOM 732 O O . GLU A 1 119 ? 14.570 45.712 19.347 1.00 22.07 116 GLU A O 1
ATOM 738 N N . LEU A 1 120 ? 13.770 43.730 18.718 1.00 19.01 117 LEU A N 1
ATOM 739 C CA . LEU A 1 120 ? 12.849 44.317 17.744 1.00 19.97 117 LEU A CA 1
ATOM 740 C C . LEU A 1 120 ? 11.575 44.769 18.481 1.00 24.67 117 LEU A C 1
ATOM 741 O O . LEU A 1 120 ? 11.137 44.129 19.397 1.00 29.76 117 LEU A O 1
ATOM 746 N N . ASN A 1 121 ? 11.054 45.909 18.118 1.00 27.68 118 ASN A N 1
ATOM 747 C CA . ASN A 1 121 ? 9.872 46.419 18.848 1.00 33.72 118 ASN A CA 1
ATOM 748 C C . ASN A 1 121 ? 8.665 45.564 18.434 1.00 29.52 118 ASN A C 1
ATOM 749 O O . ASN A 1 121 ? 8.534 45.178 17.282 1.00 30.41 118 ASN A O 1
ATOM 754 N N . GLN A 1 122 ? 7.866 45.244 19.414 1.00 31.32 119 GLN A N 1
ATOM 755 C CA . GLN A 1 122 ? 6.733 44.365 19.229 1.00 32.44 119 GLN A CA 1
ATOM 756 C C . GLN A 1 122 ? 5.452 45.173 19.108 1.00 30.76 119 GLN A C 1
ATOM 757 O O . GLN A 1 122 ? 5.371 46.343 19.475 1.00 31.05 119 GLN A O 1
ATOM 763 N N . SER A 1 123 ? 4.445 44.511 18.589 1.00 22.31 120 SER A N 1
ATOM 764 C CA . SER A 1 123 ? 3.065 44.943 18.661 1.00 21.25 120 SER A CA 1
ATOM 765 C C . SER A 1 123 ? 2.549 44.704 20.033 1.00 22.11 120 SER A C 1
ATOM 766 O O . SER A 1 123 ? 3.117 43.967 20.810 1.00 23.08 120 SER A O 1
ATOM 769 N N . TYR A 1 124 ? 1.351 45.250 20.280 1.00 23.55 121 TYR A N 1
ATOM 770 C CA . TYR A 1 124 ? 0.521 44.813 21.392 1.00 25.35 121 TYR A CA 1
ATOM 771 C C . TYR A 1 124 ? 0.075 43.364 21.122 1.00 24.78 121 TYR A C 1
ATOM 772 O O . TYR A 1 124 ? 0.158 42.889 19.985 1.00 21.57 121 TYR A O 1
ATOM 781 N N . SER A 1 125 ? -0.397 42.680 22.153 1.00 22.80 122 SER A N 1
ATOM 782 C CA A SER A 1 125 ? -0.880 41.327 22.025 0.62 23.37 122 SER A CA 1
ATOM 783 C CA B SER A 1 125 ? -0.904 41.325 22.042 0.38 22.94 122 SER A CA 1
ATOM 784 C C . SER A 1 125 ? -2.118 41.306 21.115 1.00 20.38 122 SER A C 1
ATOM 785 O O . SER A 1 125 ? -3.000 42.180 21.216 1.00 23.10 122 SER A O 1
ATOM 790 N N . LEU A 1 126 ? -2.159 40.348 20.205 1.00 16.68 123 LEU A N 1
ATOM 791 C CA . LEU A 1 126 ? -3.274 40.114 19.321 1.00 16.76 123 LEU A CA 1
ATOM 792 C C . LEU A 1 126 ? -3.917 38.767 19.678 1.00 16.98 123 LEU A C 1
ATOM 793 O O . LEU A 1 126 ? -3.249 37.826 20.153 1.00 16.69 123 LEU A O 1
ATOM 798 N N . ASN A 1 127 ? -5.232 38.611 19.472 1.00 16.74 124 ASN A N 1
ATOM 799 C CA . ASN A 1 127 ? -5.908 37.482 20.016 1.00 17.73 124 ASN A CA 1
ATOM 800 C C . ASN A 1 127 ? -6.159 36.327 19.070 1.00 16.77 124 ASN A C 1
ATOM 801 O O . ASN A 1 127 ? -6.723 35.299 19.467 1.00 18.38 124 ASN A O 1
ATOM 806 N N . SER A 1 128 ? -5.750 36.429 17.797 1.00 14.93 125 SER A N 1
ATOM 807 C CA . SER A 1 128 ? -5.987 35.383 16.841 1.00 14.67 125 SER A CA 1
ATOM 808 C C . SER A 1 128 ? -5.065 35.570 15.652 1.00 15.89 125 SER A C 1
ATOM 809 O O . SER A 1 128 ? -4.5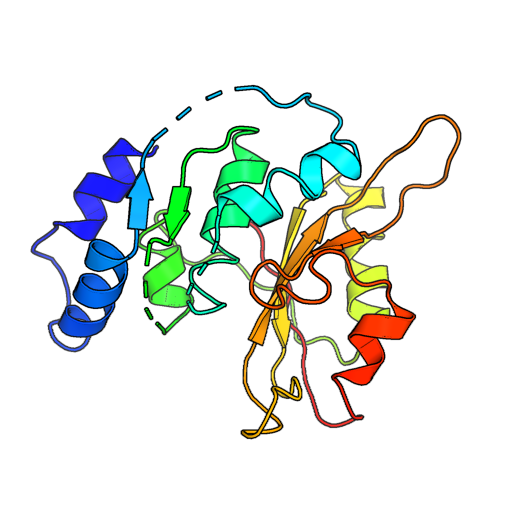87 36.669 15.366 1.00 14.01 125 SER A O 1
ATOM 812 N N . ILE A 1 129 ? -4.816 34.480 14.942 1.00 16.29 126 ILE A N 1
ATOM 813 C CA . ILE A 1 129 ? -4.035 34.557 13.703 1.00 16.12 126 ILE A CA 1
ATOM 814 C C . ILE A 1 129 ? -4.758 35.374 12.652 1.00 14.86 126 ILE A C 1
ATOM 815 O O . ILE A 1 129 ? -4.163 36.065 11.864 1.00 15.23 126 ILE A O 1
ATOM 820 N N . ASP A 1 130 ? -6.098 35.390 12.682 1.00 15.23 127 ASP A N 1
ATOM 821 C CA . ASP A 1 130 ? -6.860 36.240 11.807 1.00 16.18 127 ASP A CA 1
ATOM 822 C C . ASP A 1 130 ? -6.584 37.703 12.042 1.00 15.29 127 ASP A C 1
ATOM 823 O O . ASP A 1 130 ? -6.476 38.527 11.129 1.00 17.48 127 ASP A O 1
ATOM 828 N N . GLU A 1 131 ? -6.485 38.064 13.310 1.00 14.93 128 GLU A N 1
ATOM 829 C CA . GLU A 1 131 ? -6.160 39.439 13.671 1.00 15.00 128 GLU A CA 1
ATOM 830 C C . GLU A 1 131 ? -4.727 39.804 13.322 1.00 13.81 128 GLU A C 1
ATOM 831 O O . GLU A 1 131 ? -4.445 40.952 12.949 1.00 14.59 128 GLU A O 1
ATOM 837 N N . VAL A 1 132 ? -3.812 38.852 13.473 1.00 12.00 129 VAL A N 1
ATOM 838 C CA . VAL A 1 132 ? -2.450 39.033 12.974 1.00 12.29 129 VAL A CA 1
ATOM 839 C C . VAL A 1 132 ? -2.465 39.365 11.485 1.00 12.18 129 VAL A C 1
ATOM 840 O O . VAL A 1 132 ? -1.799 40.331 11.054 1.00 12.94 129 VAL A O 1
ATOM 844 N N . GLU A 1 133 ? -3.205 38.593 10.699 1.00 13.05 130 GLU A N 1
ATOM 845 C CA . GLU A 1 133 ? -3.266 38.871 9.252 1.00 13.51 130 GLU A CA 1
ATOM 846 C C . GLU A 1 133 ? -3.784 40.280 8.972 1.00 14.52 130 GLU A C 1
ATOM 847 O O . GLU A 1 133 ? -3.235 41.003 8.174 1.00 14.25 130 GLU A O 1
ATOM 853 N N . LYS A 1 134 ? -4.854 40.658 9.644 1.00 14.70 131 LYS A N 1
ATOM 854 C CA . LYS A 1 134 ? -5.455 41.979 9.424 1.00 18.07 131 LYS A CA 1
ATOM 855 C C . LYS A 1 134 ? -4.492 43.084 9.799 1.00 16.49 131 LYS A C 1
ATOM 856 O O . LYS A 1 134 ? -4.336 44.092 9.067 1.00 16.23 131 LYS A O 1
ATOM 862 N N . GLU A 1 135 ? -3.775 42.941 10.908 1.00 16.13 132 GLU A N 1
ATOM 863 C CA . GLU A 1 135 ? -2.844 43.959 11.357 1.00 16.36 132 GLU A CA 1
ATOM 864 C C . GLU A 1 135 ? -1.704 44.126 10.358 1.00 16.34 132 GLU A C 1
ATOM 865 O O . GLU A 1 135 ? -1.265 45.226 10.077 1.00 15.47 132 GLU A O 1
ATOM 871 N N . ILE A 1 136 ? -1.211 42.991 9.842 1.00 12.70 133 ILE A N 1
ATOM 872 C CA . ILE A 1 136 ? -0.135 43.027 8.882 1.00 13.04 133 ILE A CA 1
ATOM 873 C C . ILE A 1 136 ? -0.628 43.694 7.599 1.00 14.46 133 ILE A C 1
ATOM 874 O O . ILE A 1 136 ? 0.115 44.533 7.027 1.00 13.34 133 ILE A O 1
ATOM 879 N N . LEU A 1 137 ? -1.823 43.315 7.131 1.00 12.56 134 LEU A N 1
ATOM 880 C CA . LEU A 1 137 ? -2.355 43.999 5.918 1.00 14.87 134 LEU A CA 1
ATOM 881 C C . LEU A 1 137 ? -2.531 45.468 6.127 1.00 15.99 134 LEU A C 1
ATOM 882 O O . LEU A 1 137 ? -2.313 46.265 5.204 1.00 15.52 134 LEU A O 1
ATOM 887 N N . ASN A 1 138 ? -2.904 45.863 7.325 1.00 15.59 135 ASN A N 1
ATOM 888 C CA A ASN A 1 138 ? -3.024 47.301 7.614 0.63 17.80 135 ASN A CA 1
ATOM 889 C CA B ASN A 1 138 ? -3.024 47.294 7.638 0.37 17.54 135 ASN A CA 1
ATOM 890 C C . ASN A 1 138 ? -1.689 48.013 7.612 1.00 17.99 135 ASN A C 1
ATOM 891 O O . ASN A 1 138 ? -1.550 49.132 7.042 1.00 18.26 135 ASN A O 1
ATOM 900 N N . ARG A 1 139 ? -0.693 47.434 8.253 1.00 16.18 136 ARG A N 1
ATOM 901 C CA . ARG A 1 139 ? 0.626 48.002 8.223 1.00 16.37 136 ARG A CA 1
ATOM 902 C C . ARG A 1 139 ? 1.157 48.112 6.776 1.00 15.58 136 ARG A C 1
ATOM 903 O O . ARG A 1 139 ? 1.812 49.123 6.398 1.00 17.07 136 ARG A O 1
ATOM 911 N N . TYR A 1 140 ? 0.868 47.124 5.944 1.00 14.02 137 TYR A N 1
ATOM 912 C CA . TYR A 1 140 ? 1.295 47.197 4.572 1.00 13.59 137 TYR A CA 1
ATOM 913 C C . TYR A 1 140 ? 0.537 48.303 3.825 1.00 13.52 137 TYR A C 1
ATOM 914 O O . TYR A 1 140 ? 1.146 49.014 3.028 1.00 13.82 137 TYR A O 1
ATOM 923 N N . ASP A 1 141 ? -0.750 48.383 4.069 1.00 13.58 138 ASP A N 1
ATOM 924 C CA . ASP A 1 141 ? -1.586 49.410 3.412 1.00 15.31 138 ASP A CA 1
ATOM 925 C C . ASP A 1 141 ? -1.082 50.809 3.702 1.00 18.58 138 ASP A C 1
ATOM 926 O O . ASP A 1 141 ? -1.097 51.663 2.807 1.00 19.17 138 ASP A O 1
ATOM 931 N N . ILE A 1 142 ? -0.620 51.056 4.923 1.00 16.92 139 ILE A N 1
ATOM 932 C CA . ILE A 1 142 ? -0.254 52.434 5.308 1.00 19.07 139 ILE A CA 1
ATOM 933 C C . ILE A 1 142 ? 1.191 52.739 5.067 1.00 19.23 139 ILE A C 1
ATOM 934 O O . ILE A 1 142 ? 1.511 53.870 4.667 1.00 22.41 139 ILE A O 1
ATOM 939 N N . LYS A 1 143 ? 2.100 51.769 5.272 1.00 16.57 140 LYS A N 1
ATOM 940 C CA . LYS A 1 143 ? 3.516 51.972 5.261 1.00 19.31 140 LYS A CA 1
ATOM 941 C C . LYS A 1 143 ? 4.309 51.071 4.356 1.00 16.21 140 LYS A C 1
ATOM 942 O O . LYS A 1 143 ? 5.542 51.189 4.242 1.00 18.77 140 LYS A O 1
ATOM 948 N N . ARG A 1 144 ? 3.640 50.081 3.731 1.00 15.00 141 ARG A N 1
ATOM 949 C CA . ARG A 1 144 ? 4.278 49.142 2.849 1.00 16.44 141 ARG A CA 1
ATOM 950 C C . ARG A 1 144 ? 5.334 48.277 3.561 1.00 14.79 141 ARG A C 1
ATOM 951 O O . ARG A 1 144 ? 6.220 47.773 2.923 1.00 17.59 141 ARG A O 1
ATOM 959 N N . GLU A 1 145 ? 5.117 48.118 4.847 1.00 16.38 142 GLU A N 1
ATOM 960 C CA . GLU A 1 145 ? 5.881 47.166 5.672 1.00 17.23 142 GLU A CA 1
ATOM 961 C C . GLU A 1 145 ? 5.359 45.740 5.307 1.00 14.41 142 GLU A C 1
ATOM 962 O O . GLU A 1 145 ? 4.175 45.509 5.383 1.00 14.80 142 GLU A O 1
ATOM 968 N N . SER A 1 146 ? 6.284 44.858 4.924 1.00 14.24 143 SER A N 1
ATOM 969 C CA . SER A 1 146 ? 5.910 43.610 4.269 1.00 13.47 143 SER A CA 1
ATOM 970 C C . SER A 1 146 ? 6.467 42.349 4.877 1.00 14.27 143 SER A C 1
ATOM 971 O O . SER A 1 146 ? 6.163 41.273 4.383 1.00 16.61 143 SER A O 1
ATOM 974 N N . SER A 1 147 ? 7.309 42.432 5.898 1.00 13.00 144 SER A N 1
ATOM 975 C CA . SER A 1 147 ? 7.927 41.266 6.492 1.00 12.17 144 SER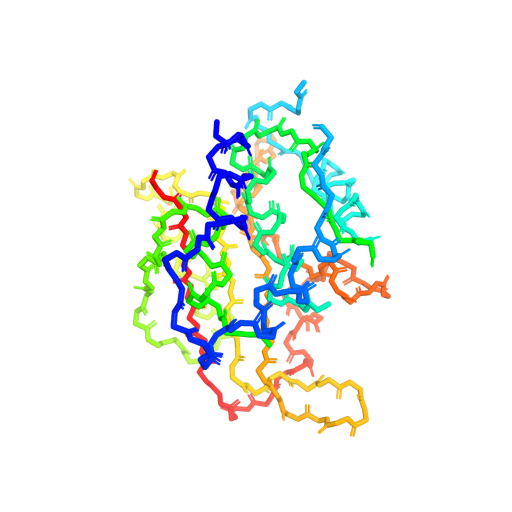 A CA 1
ATOM 976 C C . SER A 1 147 ? 7.960 41.319 8.004 1.00 10.90 144 SER A C 1
ATOM 977 O O . SER A 1 147 ? 8.362 42.351 8.595 1.00 11.58 144 SER A O 1
ATOM 980 N N . PHE A 1 148 ? 7.521 40.247 8.658 1.00 10.65 145 PHE A N 1
ATOM 981 C CA . PHE A 1 148 ? 7.304 40.239 10.088 1.00 10.43 145 PHE A CA 1
ATOM 982 C C . PHE A 1 148 ? 7.687 38.907 10.704 1.00 9.95 145 PHE A C 1
ATOM 983 O O . PHE A 1 148 ? 7.653 37.880 10.033 1.00 9.90 145 PHE A O 1
ATOM 991 N N . ILE A 1 149 ? 8.019 38.935 11.988 1.00 10.43 146 ILE A N 1
ATOM 992 C CA . ILE A 1 149 ? 8.175 37.729 12.793 1.00 9.56 146 ILE A CA 1
ATOM 993 C C . ILE A 1 149 ? 6.948 37.641 13.706 1.00 9.94 146 ILE A C 1
ATOM 994 O O . ILE A 1 149 ? 6.589 38.646 14.343 1.00 11.92 146 ILE A O 1
ATOM 999 N N . ILE A 1 150 ? 6.343 36.462 13.767 1.00 9.75 147 ILE A N 1
ATOM 1000 C CA . ILE A 1 150 ? 5.170 36.252 14.614 1.00 11.50 147 ILE A CA 1
ATOM 1001 C C . ILE A 1 150 ? 5.578 35.414 15.783 1.00 11.67 147 ILE A C 1
ATOM 1002 O O . ILE A 1 150 ? 6.269 34.384 15.606 1.00 12.80 147 ILE A O 1
ATOM 1007 N N . SER A 1 151 ? 5.182 35.766 16.993 1.00 13.04 148 SER A N 1
ATOM 1008 C CA . SER A 1 151 ? 5.395 34.955 18.193 1.00 13.23 148 SER A CA 1
ATOM 1009 C C . SER A 1 151 ? 4.034 34.560 18.735 1.00 16.43 148 SER A C 1
ATOM 1010 O O . SER A 1 151 ? 3.184 35.436 18.997 1.00 17.65 148 SER A O 1
ATOM 1013 N N . ALA A 1 152 ? 3.803 33.260 18.852 1.00 14.49 149 ALA A N 1
ATOM 1014 C CA . ALA A 1 152 ? 2.553 32.718 19.366 1.00 15.25 149 ALA A CA 1
ATOM 1015 C C . ALA A 1 152 ? 2.812 32.082 20.711 1.00 14.95 149 ALA A C 1
ATOM 1016 O O . ALA A 1 152 ? 3.801 31.394 20.935 1.00 17.40 149 ALA A O 1
ATOM 1018 N N . GLU A 1 153 ? 1.899 32.303 21.648 1.00 17.47 150 GLU A N 1
ATOM 1019 C CA . GLU A 1 153 ? 2.048 31.672 22.935 1.00 22.25 150 GLU A CA 1
ATOM 1020 C C . GLU A 1 153 ? 1.611 30.242 23.071 1.00 24.67 150 GLU A C 1
ATOM 1021 O O . GLU A 1 153 ? 2.174 29.505 23.866 1.00 28.62 150 GLU A O 1
ATOM 1027 N N . ASN A 1 154 ? 0.595 29.851 22.375 1.00 22.69 151 ASN A N 1
ATOM 1028 C CA . ASN A 1 154 ? 0.004 28.512 22.612 1.00 21.20 151 ASN A CA 1
ATOM 1029 C C . ASN A 1 154 ? -0.136 27.738 21.331 1.00 17.01 151 ASN A C 1
ATOM 1030 O O . ASN A 1 154 ? -1.153 27.137 21.011 1.00 20.01 151 ASN A O 1
ATOM 1035 N N . TYR A 1 155 ? 0.950 27.747 20.572 1.00 15.09 152 TYR A N 1
ATOM 1036 C CA . TYR A 1 155 ? 1.032 26.941 19.353 1.00 13.40 152 TYR A CA 1
ATOM 1037 C C . TYR A 1 155 ? 1.092 25.444 19.711 1.00 15.44 152 TYR A C 1
ATOM 1038 O O . TYR A 1 155 ? 1.864 25.076 20.574 1.00 16.12 152 TYR A O 1
ATOM 1047 N N . ILE A 1 156 ? 0.296 24.607 19.038 1.00 14.18 153 ILE A N 1
ATOM 1048 C CA . ILE A 1 156 ? 0.273 23.174 19.352 1.00 15.92 153 ILE A CA 1
ATOM 1049 C C . ILE A 1 156 ? 1.369 22.478 18.553 1.00 16.73 153 ILE A C 1
ATOM 1050 O O . ILE A 1 156 ? 1.223 22.245 17.326 1.00 16.97 153 ILE A O 1
ATOM 1055 N N . ALA A 1 157 ? 2.493 22.171 19.184 1.00 15.24 154 ALA A N 1
ATOM 1056 C CA . ALA A 1 157 ? 3.577 21.470 18.563 1.00 15.69 154 ALA A CA 1
ATOM 1057 C C . ALA A 1 157 ? 3.355 19.959 18.749 1.00 15.50 154 ALA A C 1
ATOM 1058 O O . ALA A 1 157 ? 2.722 19.545 19.762 1.00 15.44 154 ALA A O 1
ATOM 1060 N N . PRO A 1 158 ? 3.913 19.161 17.859 1.00 16.05 155 PRO A N 1
ATOM 1061 C CA . PRO A 1 158 ? 3.739 17.707 18.043 1.00 16.89 155 PRO A CA 1
ATOM 1062 C C . PRO A 1 158 ? 4.297 17.227 19.352 1.00 17.23 155 PRO A C 1
ATOM 1063 O O . PRO A 1 158 ? 5.368 17.702 19.780 1.00 17.40 155 PRO A O 1
ATOM 1067 N N . ILE A 1 159 ? 3.551 16.324 19.976 1.00 17.55 156 ILE A N 1
ATOM 1068 C CA . ILE A 1 159 ? 3.878 15.695 21.279 1.00 17.08 156 ILE A CA 1
ATOM 1069 C C . ILE A 1 159 ? 3.771 16.627 22.482 1.00 19.20 156 ILE A C 1
ATOM 1070 O O . ILE A 1 159 ? 2.994 16.370 23.403 1.00 21.13 156 ILE A O 1
ATOM 1075 N N . ILE A 1 160 ? 4.508 17.732 22.433 1.00 19.68 157 ILE A N 1
ATOM 1076 C CA . ILE A 1 160 ? 4.560 18.660 23.558 1.00 19.00 157 ILE A CA 1
ATOM 1077 C C . ILE A 1 160 ? 3.310 19.507 23.759 1.00 19.31 157 ILE A C 1
ATOM 1078 O O . ILE A 1 160 ? 3.018 19.953 24.846 1.00 20.29 157 ILE A O 1
ATOM 1083 N N . GLY A 1 161 ? 2.544 19.738 22.696 1.00 16.88 158 GLY A N 1
ATOM 1084 C CA . GLY A 1 161 ? 1.366 20.496 22.835 1.00 18.13 158 GLY A CA 1
ATOM 1085 C C . GLY A 1 161 ? 1.639 22.006 22.846 1.00 19.29 158 GLY A C 1
ATOM 1086 O O . GLY A 1 161 ? 2.602 22.470 22.233 1.00 17.09 158 GLY A O 1
ATOM 1087 N N . GLU A 1 162 ? 0.770 22.721 23.507 1.00 19.70 159 GLU A N 1
ATOM 1088 C CA . GLU A 1 162 ? 0.782 24.215 23.543 1.00 20.80 159 GLU A CA 1
ATOM 1089 C C . GLU A 1 162 ? 2.130 24.702 24.000 1.00 20.43 159 GLU A C 1
ATOM 1090 O O . GLU A 1 162 ? 2.629 24.333 25.083 1.00 21.33 159 GLU A O 1
ATOM 1096 N N . SER A 1 163 ? 2.740 25.585 23.215 1.00 17.19 160 SER A N 1
ATOM 1097 C CA . SER A 1 163 ? 4.054 26.041 23.486 1.00 15.98 160 SER A CA 1
ATOM 1098 C C . SER A 1 163 ? 4.326 27.355 22.709 1.00 14.83 160 SER A C 1
ATOM 1099 O O . SER A 1 163 ? 3.629 27.674 21.764 1.00 15.99 160 SER A O 1
ATOM 1102 N N . ARG A 1 164 ? 5.368 28.054 23.103 1.00 15.83 161 ARG A N 1
ATOM 1103 C CA . ARG A 1 164 ? 5.786 29.265 22.415 1.00 15.56 161 ARG A CA 1
ATOM 1104 C C . ARG A 1 164 ? 6.358 28.855 21.076 1.00 15.94 161 ARG A C 1
ATOM 1105 O O . ARG A 1 164 ? 7.159 27.919 20.989 1.00 17.05 161 ARG A O 1
ATOM 1113 N N . HIS A 1 165 ? 5.983 29.578 20.033 1.00 14.90 162 HIS A N 1
ATOM 1114 C CA . HIS A 1 165 ? 6.488 29.284 18.709 1.00 13.27 162 HIS A CA 1
ATOM 1115 C C . HIS A 1 165 ? 6.615 30.567 17.929 1.00 12.94 162 HIS A C 1
ATOM 1116 O O . HIS A 1 165 ? 5.655 31.338 17.866 1.00 13.94 162 HIS A O 1
ATOM 1123 N N . ASP A 1 166 ? 7.765 30.763 17.288 1.00 11.29 163 ASP A N 1
ATOM 1124 C CA . ASP A 1 166 ? 7.968 31.853 16.348 1.00 11.73 163 ASP A CA 1
ATOM 1125 C C . ASP A 1 166 ? 7.935 31.341 14.919 1.00 11.70 163 ASP A C 1
ATOM 1126 O O . ASP A 1 166 ? 8.334 30.238 14.636 1.00 12.12 163 ASP A O 1
ATOM 1131 N N . PHE A 1 167 ? 7.415 32.189 14.032 1.00 10.37 164 PHE A N 1
ATOM 1132 C CA . PHE A 1 167 ? 7.356 31.937 12.606 1.00 10.08 164 PHE A CA 1
ATOM 1133 C C . PHE A 1 167 ? 7.320 33.288 11.887 1.00 9.80 164 PHE A C 1
ATOM 1134 O O . PHE A 1 167 ? 7.565 34.317 12.509 1.00 10.87 164 PHE A O 1
ATOM 1142 N N . ASN A 1 168 ? 7.082 33.293 10.609 1.00 10.13 165 ASN A N 1
ATOM 1143 C CA . ASN A 1 168 ? 7.223 34.493 9.787 1.00 11.15 165 ASN A CA 1
ATOM 1144 C C . ASN A 1 168 ? 5.983 34.790 8.978 1.00 10.42 165 ASN A C 1
ATOM 1145 O O . ASN A 1 168 ? 5.120 33.942 8.775 1.00 10.82 165 ASN A O 1
ATOM 1150 N N . ALA A 1 169 ? 5.847 36.031 8.535 1.00 10.33 166 ALA A N 1
ATOM 1151 C CA . ALA A 1 169 ? 4.750 36.404 7.659 1.00 11.48 166 ALA A CA 1
ATOM 1152 C C . ALA A 1 169 ? 5.309 37.458 6.681 1.00 12.55 166 ALA A C 1
ATOM 1153 O O . ALA A 1 169 ? 6.006 38.398 7.096 1.00 12.45 166 ALA A O 1
ATOM 1155 N N . VAL A 1 170 ? 4.998 37.300 5.395 1.00 11.74 167 VAL A N 1
ATOM 1156 C CA . VAL A 1 170 ? 5.394 38.242 4.374 1.00 13.03 167 VAL A CA 1
ATOM 1157 C C . VAL A 1 170 ? 4.211 38.557 3.489 1.00 12.49 167 VAL A C 1
ATOM 1158 O O . VAL A 1 170 ? 3.480 37.665 3.080 1.00 14.63 167 VAL A O 1
ATOM 1162 N N . VAL A 1 171 ? 4.045 39.825 3.185 1.00 11.20 168 VAL A N 1
ATOM 1163 C CA . VAL A 1 171 ? 3.007 40.261 2.213 1.00 11.35 168 VAL A CA 1
ATOM 1164 C C . VAL A 1 171 ? 3.537 40.089 0.809 1.00 11.08 168 VAL A C 1
ATOM 1165 O O . VAL A 1 171 ? 4.635 40.582 0.458 1.00 13.60 168 VAL A O 1
ATOM 1169 N N . ILE A 1 172 ? 2.783 39.345 0.024 1.00 11.73 169 ILE A N 1
ATOM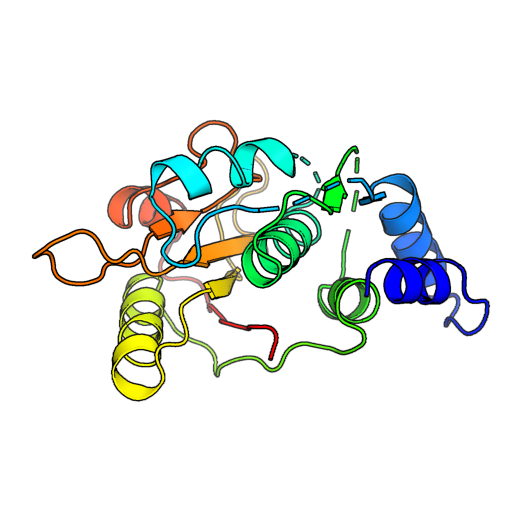 1170 C CA A ILE A 1 172 ? 3.109 39.043 -1.373 0.53 12.55 169 ILE A CA 1
ATOM 1171 C CA B ILE A 1 172 ? 3.138 39.082 -1.369 0.47 12.58 169 ILE A CA 1
ATOM 1172 C C . ILE A 1 172 ? 2.188 39.852 -2.264 1.00 12.59 169 ILE A C 1
ATOM 1173 O O . ILE A 1 172 ? 0.982 39.800 -2.091 1.00 12.54 169 ILE A O 1
ATOM 1182 N N . SER A 1 173 ? 2.806 40.564 -3.214 1.00 14.08 170 SER A N 1
ATOM 1183 C CA A SER A 1 173 ? 2.070 41.352 -4.206 0.63 16.20 170 SER A CA 1
ATOM 1184 C CA B SER A 1 173 ? 2.072 41.360 -4.194 0.37 16.53 170 SER A CA 1
ATOM 1185 C C . SER A 1 173 ? 2.319 40.804 -5.601 1.00 16.92 170 SER A C 1
ATOM 1186 O O . SER A 1 173 ? 3.400 41.020 -6.169 1.00 21.16 170 SER A O 1
ATOM 1191 N N . GLU A 1 174 ? 1.349 40.067 -6.119 1.00 15.01 171 GLU A N 1
ATOM 1192 C CA . GLU A 1 174 ? 1.374 39.452 -7.449 1.00 16.20 171 GLU A CA 1
ATOM 1193 C C . GLU A 1 174 ? 0.646 40.374 -8.405 1.00 16.76 171 GLU A C 1
ATOM 1194 O O . GLU A 1 174 ? -0.220 41.124 -8.037 1.00 15.94 171 GLU A O 1
ATOM 1200 N N . TYR A 1 175 ? 1.019 40.266 -9.675 1.00 16.46 172 TYR A N 1
ATOM 1201 C CA . TYR A 1 175 ? 0.449 41.184 -10.669 1.00 16.46 172 TYR A CA 1
ATOM 1202 C C . TYR A 1 175 ? -1.056 41.163 -10.694 1.00 14.61 172 TYR A C 1
ATOM 1203 O O . TYR A 1 175 ? -1.689 40.110 -10.829 1.00 14.80 172 TYR A O 1
ATOM 1212 N N . ASP A 1 176 ? -1.651 42.362 -10.609 1.00 14.44 173 ASP A N 1
ATOM 1213 C CA . ASP A 1 176 ? -3.056 42.586 -10.668 1.00 14.47 173 ASP A CA 1
ATOM 1214 C C . ASP A 1 176 ? -3.852 41.848 -9.597 1.00 14.33 173 ASP A C 1
ATOM 1215 O O . ASP A 1 176 ? -5.085 41.715 -9.688 1.00 15.81 173 ASP A O 1
ATOM 1220 N N . LYS A 1 177 ? -3.182 41.510 -8.490 1.00 13.37 174 LYS A N 1
ATOM 1221 C CA . LYS A 1 177 ? -3.852 40.806 -7.378 1.00 13.92 174 LYS A CA 1
ATOM 1222 C C . LYS A 1 177 ? -3.716 41.629 -6.109 1.00 12.22 174 LYS A C 1
ATOM 1223 O O . LYS A 1 177 ? -2.646 42.259 -5.860 1.00 14.19 174 LYS A O 1
ATOM 1229 N N . LYS A 1 178 ? -4.727 41.574 -5.257 1.00 13.19 175 LYS A N 1
ATOM 1230 C CA . LYS A 1 178 ? -4.633 42.198 -3.962 1.00 12.97 175 LYS A CA 1
ATOM 1231 C C . LYS A 1 178 ? -3.469 41.565 -3.188 1.00 12.80 175 LYS A C 1
ATOM 1232 O O . LYS A 1 178 ? -3.253 40.370 -3.233 1.00 14.07 175 LYS A O 1
ATOM 1238 N N . PRO A 1 179 ? -2.692 42.397 -2.466 1.00 13.21 176 PRO A N 1
ATOM 1239 C CA A PRO A 1 179 ? -1.626 41.841 -1.596 0.53 13.10 176 PRO A CA 1
ATOM 1240 C CA B PRO A 1 179 ? -1.625 41.836 -1.601 0.47 12.99 176 PRO A CA 1
ATOM 1241 C C . PRO A 1 179 ? -2.233 40.860 -0.603 1.00 13.19 176 PRO A C 1
ATOM 1242 O O . PRO A 1 179 ? -3.368 41.067 -0.110 1.00 15.04 176 PRO A O 1
ATOM 1249 N N . TYR A 1 180 ? -1.496 39.791 -0.308 1.00 12.91 177 TYR A N 1
ATOM 1250 C CA . TYR A 1 180 ? -1.952 38.824 0.651 1.00 12.49 177 TYR A CA 1
ATOM 1251 C C . TYR A 1 180 ? -0.830 38.464 1.587 1.00 10.70 177 TYR A C 1
ATOM 1252 O O . TYR A 1 180 ? 0.353 38.579 1.252 1.00 10.27 177 TYR A O 1
ATOM 1261 N N . VAL A 1 181 ? -1.212 38.001 2.786 1.00 12.00 178 VAL A N 1
ATOM 1262 C CA . VAL A 1 181 ? -0.214 37.539 3.760 1.00 10.90 178 VAL A CA 1
ATOM 1263 C C . VAL A 1 181 ? 0.107 36.063 3.524 1.00 11.32 178 VAL A C 1
ATOM 1264 O O . VAL A 1 181 ? -0.784 35.234 3.495 1.00 13.65 178 VAL A O 1
ATOM 1268 N N . GLN A 1 182 ? 1.398 35.791 3.305 1.00 10.07 179 GLN A N 1
ATOM 1269 C CA . GLN A 1 182 ? 1.893 34.445 3.311 1.00 10.98 179 GLN A CA 1
ATOM 1270 C C . GLN A 1 182 ? 2.577 34.150 4.640 1.00 10.68 179 GLN A C 1
ATOM 1271 O O . GLN A 1 182 ? 3.646 34.691 4.913 1.00 11.23 179 GLN A O 1
ATOM 1277 N N . PHE A 1 183 ? 1.967 33.289 5.432 1.00 11.57 180 PHE A N 1
ATOM 1278 C CA . PHE A 1 183 ? 2.671 32.738 6.612 1.00 11.60 180 PHE A CA 1
ATOM 1279 C C . PHE A 1 183 ? 3.719 31.787 6.165 1.00 11.84 180 PHE A C 1
ATOM 1280 O O . PHE A 1 183 ? 3.530 31.016 5.204 1.00 11.71 180 PHE A O 1
ATOM 1288 N N . ILE A 1 184 ? 4.848 31.817 6.875 1.00 10.17 181 ILE A N 1
ATOM 1289 C CA . ILE A 1 184 ? 6.013 30.982 6.570 1.00 10.77 181 ILE A CA 1
ATOM 1290 C C . ILE A 1 184 ? 6.465 30.354 7.885 1.00 11.63 181 ILE A C 1
ATOM 1291 O O . ILE A 1 184 ? 6.721 31.062 8.843 1.00 12.46 181 ILE A O 1
ATOM 1296 N N . ASP A 1 185 ? 6.553 29.043 7.944 1.00 11.10 182 ASP A N 1
ATOM 1297 C CA . ASP A 1 185 ? 7.054 28.363 9.155 1.00 11.65 182 ASP A CA 1
ATOM 1298 C C . ASP A 1 185 ? 8.193 27.487 8.723 1.00 12.02 182 ASP A C 1
ATOM 1299 O O . ASP A 1 185 ? 7.974 26.300 8.402 1.00 11.63 182 ASP A O 1
ATOM 1304 N N . SER A 1 186 ? 9.424 28.012 8.734 1.00 11.65 183 SER A N 1
ATOM 1305 C CA . SER A 1 186 ? 10.585 27.273 8.257 1.00 12.04 183 SER A CA 1
ATOM 1306 C C . SER A 1 186 ? 10.917 26.108 9.171 1.00 13.31 183 SER A C 1
ATOM 1307 O O . SER A 1 186 ? 11.602 25.153 8.744 1.00 14.80 183 SER A O 1
ATOM 1310 N N . TRP A 1 187 ? 10.431 26.138 10.399 1.00 12.19 184 TRP A N 1
ATOM 1311 C CA . TRP A 1 187 ? 10.577 25.012 11.347 1.00 13.28 184 TRP A CA 1
ATOM 1312 C C . TRP A 1 187 ? 9.704 23.830 11.002 1.00 13.49 184 TRP A C 1
ATOM 1313 O O . TRP A 1 187 ? 10.057 22.650 11.244 1.00 14.81 184 TRP A O 1
ATOM 1324 N N . LYS A 1 188 ? 8.510 24.092 10.479 1.00 12.42 185 LYS A N 1
ATOM 1325 C CA . LYS A 1 188 ? 7.499 23.070 10.221 1.00 13.21 185 LYS A CA 1
ATOM 1326 C C . LYS A 1 188 ? 7.748 22.531 8.819 1.00 14.19 185 LYS A C 1
ATOM 1327 O O . LYS A 1 188 ? 7.096 22.954 7.855 1.00 14.23 185 LYS A O 1
ATOM 1333 N N . THR A 1 189 ? 8.698 21.603 8.702 1.00 15.57 186 THR A N 1
ATOM 1334 C CA . THR A 1 189 ? 9.189 21.220 7.400 1.00 15.86 186 THR A CA 1
ATOM 1335 C C . THR A 1 189 ? 8.159 20.415 6.606 1.00 14.81 186 THR A C 1
ATOM 1336 O O . THR A 1 189 ? 8.282 20.352 5.392 1.00 16.44 186 THR A O 1
ATOM 1340 N N . SER A 1 190 ? 7.117 19.920 7.247 1.00 13.97 187 SER A N 1
ATOM 1341 C CA . SER A 1 190 ? 6.028 19.258 6.532 1.00 14.77 187 SER A CA 1
ATOM 1342 C C . SER A 1 190 ? 5.182 20.253 5.739 1.00 15.31 187 SER A C 1
ATOM 1343 O O . SER A 1 190 ? 4.476 19.871 4.796 1.00 14.49 187 SER A O 1
ATOM 1346 N N . ASN A 1 191 ? 5.206 21.542 6.084 1.00 14.31 188 ASN A N 1
ATOM 1347 C CA . ASN A 1 191 ? 4.369 22.543 5.426 1.00 13.31 188 ASN A CA 1
ATOM 1348 C C . ASN A 1 191 ? 4.912 23.954 5.744 1.00 11.34 188 ASN A C 1
ATOM 1349 O O . ASN A 1 191 ? 4.397 24.628 6.616 1.00 13.24 188 ASN A O 1
ATOM 1354 N N . ILE A 1 192 ? 5.947 24.327 5.039 1.00 11.75 189 ILE A N 1
ATOM 1355 C CA . ILE A 1 192 ? 6.668 25.550 5.373 1.00 11.06 189 ILE A CA 1
ATOM 1356 C C . ILE A 1 192 ? 5.896 26.805 4.918 1.00 11.46 189 ILE A C 1
ATOM 1357 O O . ILE A 1 192 ? 6.176 27.898 5.451 1.00 11.27 189 ILE A O 1
ATOM 1362 N N . LEU A 1 193 ? 4.963 26.676 3.992 1.00 10.71 190 LEU A N 1
ATOM 1363 C CA . LEU A 1 193 ? 4.116 27.768 3.552 1.00 11.55 190 LEU A CA 1
ATOM 1364 C C . LEU A 1 193 ? 2.666 27.431 3.801 1.00 11.50 190 LEU A C 1
ATOM 1365 O O . LEU A 1 193 ? 1.906 27.124 2.839 1.00 12.26 190 LEU A O 1
ATOM 1370 N N . PRO A 1 194 ? 2.229 27.432 5.074 1.00 11.27 191 PRO A N 1
ATOM 1371 C CA . PRO A 1 194 ? 0.827 27.084 5.392 1.00 11.88 191 PRO A CA 1
ATOM 1372 C C . PRO A 1 194 ? -0.127 28.160 4.942 1.00 12.83 191 PRO A C 1
ATOM 1373 O O . PRO A 1 194 ? 0.214 29.348 4.976 1.00 14.04 191 PRO A O 1
ATOM 1377 N N . SER A 1 195 ? -1.342 27.772 4.601 1.00 13.20 192 SER A N 1
ATOM 1378 C CA . SER A 1 195 ? -2.408 28.726 4.437 1.00 13.79 192 SER A CA 1
ATOM 1379 C C . SER A 1 195 ? -2.894 29.174 5.776 1.00 14.51 192 SER A C 1
ATOM 1380 O O . SER A 1 195 ? -2.577 28.565 6.784 1.00 14.04 192 SER A O 1
ATOM 1383 N N . LEU A 1 196 ? -3.692 30.251 5.811 1.00 15.40 193 LEU A N 1
ATOM 1384 C CA . LEU A 1 196 ? -4.300 30.676 7.062 1.00 17.10 193 LEU A CA 1
ATOM 1385 C C . LEU A 1 196 ? -5.099 29.533 7.701 1.00 16.29 193 LEU A C 1
ATOM 1386 O O . LEU A 1 196 ? -4.974 29.270 8.899 1.00 17.31 193 LEU A O 1
ATOM 1391 N N . GLN A 1 197 ? -5.902 28.863 6.916 1.00 16.43 194 GLN A N 1
ATOM 1392 C CA . GLN A 1 197 ? -6.718 27.738 7.426 1.00 18.18 194 GLN A CA 1
ATOM 1393 C C . GLN A 1 197 ? -5.826 26.691 8.044 1.00 16.94 194 GLN A C 1
ATOM 1394 O O . GLN A 1 197 ? -6.114 26.132 9.117 1.00 18.62 194 GLN A O 1
ATOM 1400 N N . GLU A 1 198 ? -4.702 26.367 7.394 1.00 14.37 195 GLU A N 1
ATOM 1401 C CA . GLU A 1 198 ? -3.837 25.306 7.873 1.00 14.77 195 GLU A CA 1
ATOM 1402 C C . GLU A 1 198 ? -3.174 25.731 9.163 1.00 16.31 195 GLU A C 1
ATOM 1403 O O . GLU A 1 198 ? -3.110 24.941 10.113 1.00 15.22 195 GLU A O 1
ATOM 1409 N N . ILE A 1 199 ? -2.624 26.943 9.241 1.00 14.53 196 ILE A N 1
ATOM 1410 C CA . ILE A 1 199 ? -1.926 27.328 10.444 1.00 16.11 196 ILE A CA 1
ATOM 1411 C C . ILE A 1 199 ? -2.874 27.469 11.641 1.00 16.13 196 ILE A C 1
ATOM 1412 O O . ILE A 1 199 ? -2.484 27.201 12.777 1.00 14.75 196 ILE A O 1
ATOM 1417 N N . LYS A 1 200 ? -4.101 27.850 11.387 1.00 15.44 197 LYS A N 1
ATOM 1418 C CA . LYS A 1 200 ? -5.133 27.952 12.442 1.00 17.84 197 LYS A CA 1
ATOM 1419 C C . LYS A 1 200 ? -5.362 26.625 13.156 1.00 18.74 197 LYS A C 1
ATOM 1420 O O . LYS A 1 200 ? -5.761 26.635 14.341 1.00 18.88 197 LYS A O 1
ATOM 1426 N N . LYS A 1 201 ? -5.108 25.499 12.495 1.00 17.15 198 LYS A N 1
ATOM 1427 C CA . LYS A 1 201 ? -5.210 24.168 13.113 1.00 18.63 198 LYS A CA 1
ATOM 1428 C C . LYS A 1 201 ? -4.302 24.007 14.291 1.00 17.83 198 LYS A C 1
ATOM 1429 O O . LYS A 1 201 ? -4.575 23.196 15.162 1.00 18.86 198 LYS A O 1
ATOM 1435 N N . HIS A 1 202 ? -3.232 24.801 14.353 1.00 15.31 199 HIS A N 1
ATOM 1436 C CA . HIS A 1 202 ? -2.252 24.688 15.418 1.00 14.74 199 HIS A CA 1
ATOM 1437 C C . HIS A 1 202 ? -2.581 25.584 16.610 1.00 16.59 199 HIS A C 1
ATOM 1438 O O . HIS A 1 202 ? -1.770 25.641 17.546 1.00 16.93 199 HIS A O 1
ATOM 1445 N N . PHE A 1 203 ? -3.747 26.219 16.604 1.00 17.76 200 PHE A N 1
ATOM 1446 C CA . PHE A 1 203 ? -4.177 27.031 17.766 1.00 21.59 200 PHE A CA 1
ATOM 1447 C C . PHE A 1 203 ? -5.574 26.665 18.241 1.00 23.25 200 PHE A C 1
ATOM 1448 O O . PHE A 1 203 ? -6.446 26.369 17.445 1.00 26.49 200 PHE A O 1
ATOM 1456 N N . SER A 1 204 ? -5.765 26.667 19.570 1.00 30.43 201 SER A N 1
ATOM 1457 C CA . SER A 1 204 ? -7.116 26.833 20.173 1.00 37.05 201 SER A CA 1
ATOM 1458 C C . SER A 1 204 ? -7.308 28.307 20.557 1.00 43.47 201 SER A C 1
ATOM 1459 O O . SER A 1 204 ? -6.463 29.177 20.245 1.00 39.87 201 SER A O 1
ATOM 1462 N N . SER A 1 205 ? -8.406 28.600 21.253 1.00 42.81 202 SER A N 1
ATOM 1463 C CA . SER A 1 205 ? -8.699 29.974 21.688 1.00 45.76 202 SER A CA 1
ATOM 1464 C C . SER A 1 205 ? -7.689 30.461 22.730 1.00 43.30 202 SER A C 1
ATOM 1465 O O . SER A 1 205 ? -7.486 31.648 22.901 1.00 42.64 202 SER A O 1
ATOM 1468 N N . SER A 1 206 ? -7.079 29.542 23.453 1.00 47.34 203 SER A N 1
ATOM 1469 C CA . SER A 1 206 ? -5.976 29.899 24.329 1.00 52.22 203 SER A CA 1
ATOM 1470 C C . SER A 1 206 ? -4.935 30.565 23.457 1.00 50.70 203 SER A C 1
ATOM 1471 O O . SER A 1 206 ? -4.531 29.989 22.453 1.00 63.37 203 SER A O 1
ATOM 1474 N N . GLY A 1 207 ? -4.542 31.784 23.791 1.00 51.78 204 GLY A N 1
ATOM 1475 C CA . GLY A 1 207 ? -3.327 32.343 23.242 1.00 48.42 204 GLY A CA 1
ATOM 1476 C C . GLY A 1 207 ? -3.280 33.748 22.687 1.00 44.14 204 GLY A C 1
ATOM 1477 O O . GLY A 1 207 ? -4.201 34.219 21.986 1.00 38.64 204 GLY A O 1
ATOM 1478 N N . GLU A 1 208 ? -2.148 34.375 22.996 1.00 38.60 205 GLU A N 1
ATOM 1479 C CA . GLU A 1 208 ? -1.757 35.632 22.457 1.00 34.22 205 GLU A CA 1
ATOM 1480 C C . GLU A 1 208 ? -0.792 35.434 21.229 1.00 24.50 205 GLU A C 1
ATOM 1481 O O . GLU A 1 208 ? -0.135 34.397 21.020 1.00 20.80 205 GLU A O 1
ATOM 1487 N N . PHE A 1 209 ? -0.752 36.459 20.405 1.00 16.66 206 PHE A N 1
ATOM 1488 C CA . PHE A 1 209 ? 0.167 36.580 19.312 1.00 15.18 206 PHE A CA 1
ATOM 1489 C C . PHE A 1 209 ? 0.824 37.956 19.382 1.00 14.65 206 PHE A C 1
ATOM 1490 O O . PHE A 1 209 ? 0.204 38.943 19.758 1.00 15.94 206 PHE A O 1
ATOM 1498 N N . TYR A 1 210 ? 2.067 38.038 18.915 1.00 14.76 207 TYR A N 1
ATOM 1499 C CA . TYR A 1 210 ? 2.789 39.299 18.813 1.00 15.72 207 TYR A CA 1
ATOM 1500 C C . TYR A 1 210 ? 3.500 39.345 17.499 1.00 17.31 207 TYR A C 1
ATOM 1501 O O . TYR A 1 210 ? 3.894 38.322 17.005 1.00 16.51 207 TYR A O 1
ATOM 1510 N N . VAL A 1 211 ? 3.603 40.538 16.916 1.00 15.50 208 VAL A N 1
ATOM 1511 C CA A VAL A 1 211 ? 4.273 40.761 15.653 0.74 15.63 208 VAL A CA 1
ATOM 1512 C CA B VAL A 1 211 ? 4.326 40.708 15.667 0.26 15.83 208 VAL A CA 1
ATOM 1513 C C . VAL A 1 211 ? 5.447 41.683 15.894 1.00 15.11 208 VAL A C 1
ATOM 1514 O O . VAL A 1 211 ? 5.311 42.659 16.619 1.00 15.95 208 VAL A O 1
ATOM 1521 N N . ARG A 1 212 ? 6.614 41.380 15.338 1.00 13.88 209 ARG A N 1
ATOM 1522 C CA . ARG A 1 212 ? 7.755 42.282 15.423 1.00 14.77 209 ARG A CA 1
ATOM 1523 C C . ARG A 1 212 ? 8.474 42.317 14.071 1.00 13.54 209 ARG A C 1
ATOM 1524 O O . ARG A 1 212 ? 8.300 41.427 13.240 1.00 14.03 209 ARG A O 1
ATOM 1532 N N . ALA A 1 213 ? 9.284 43.332 13.870 1.00 13.86 210 ALA A N 1
ATOM 1533 C CA . ALA A 1 213 ? 9.996 43.508 12.622 1.00 12.94 210 ALA A CA 1
ATOM 1534 C C . ALA A 1 213 ? 11.195 44.406 12.767 1.00 15.37 210 ALA A C 1
ATOM 1535 O O . ALA A 1 213 ? 11.167 45.344 13.597 1.00 18.65 210 ALA A O 1
ATOM 1537 N N . TYR A 1 214 ? 12.202 44.129 11.983 1.00 16.22 211 TYR A N 1
ATOM 1538 C CA . TYR A 1 214 ? 13.429 44.912 11.953 1.00 19.53 211 TYR A CA 1
ATOM 1539 C C . TYR A 1 214 ? 13.215 46.125 11.101 1.00 22.46 211 TYR A C 1
ATOM 1540 O O . TYR A 1 214 ? 12.739 46.004 10.000 1.00 25.29 211 TYR A O 1
ATOM 1549 N N . ASP A 1 215 ? 13.619 47.272 11.643 1.00 28.03 212 ASP A N 1
ATOM 1550 C CA . ASP A 1 215 ? 13.611 48.553 10.971 1.00 37.77 212 ASP A CA 1
ATOM 1551 C C . ASP A 1 215 ? 15.004 49.189 11.159 1.00 34.73 212 ASP A C 1
ATOM 1552 O O . ASP A 1 215 ? 15.764 49.216 10.199 1.00 40.04 212 ASP A O 1
#

Nearest PDB structures (foldseek):
  5lq6-assembly1_A  TM=1.005E+00  e=8.358E-43  Salmonella enterica
  5lq7-assembly1_A  TM=1.003E+00  e=5.242E-38  Salmonella enterica
  2w7u-assembly1_A  TM=3.301E-01  e=3.006E+00  Staphylococcus aureus
  2as9-assembly1_A  TM=2.840E-01  e=1.907E+00  Staphylococcus aureus
  4k1t-assembly1_C-2  TM=2.657E-01  e=4.737E+00  Staphylococcus aureus subsp. aureus NCTC 8325